Protein AF-W1WFM9-F1 (afdb_monomer_lite)

Structure (mmCIF, N/CA/C/O backbone):
data_AF-W1WFM9-F1
#
_entry.id   AF-W1WFM9-F1
#
loop_
_atom_site.group_PDB
_atom_site.id
_atom_site.type_symbol
_atom_site.label_atom_id
_atom_site.label_alt_id
_atom_site.label_comp_id
_atom_site.label_asym_id
_atom_site.label_entity_id
_atom_site.label_seq_id
_atom_site.pdbx_PDB_ins_code
_atom_site.Cartn_x
_atom_site.Cartn_y
_atom_site.Cartn_z
_atom_site.occupancy
_atom_site.B_iso_or_equiv
_atom_site.auth_seq_id
_atom_site.auth_comp_id
_atom_site.auth_asym_id
_atom_site.auth_atom_id
_atom_site.pdbx_PDB_model_num
ATOM 1 N N . PHE A 1 1 ? -7.996 -46.034 83.355 1.00 43.78 1 PHE A N 1
ATOM 2 C CA . PHE A 1 1 ? -6.891 -46.286 82.411 1.00 43.78 1 PHE A CA 1
ATOM 3 C C . PHE A 1 1 ? -7.487 -46.394 81.022 1.00 43.78 1 PHE A C 1
ATOM 5 O O . PHE A 1 1 ? -8.282 -47.294 80.791 1.00 43.78 1 PHE A O 1
ATOM 12 N N . GLY A 1 2 ? -7.262 -45.380 80.186 1.00 41.09 2 GLY A N 1
ATOM 13 C CA . GLY A 1 2 ? -7.985 -45.178 78.930 1.00 41.09 2 GLY A CA 1
ATOM 14 C C . GLY A 1 2 ? -7.273 -45.720 77.684 1.00 41.09 2 GLY A C 1
ATOM 15 O O . GLY A 1 2 ? -6.060 -45.873 77.714 1.00 41.09 2 GLY A O 1
ATOM 16 N N . ILE A 1 3 ? -8.100 -45.957 76.647 1.00 46.69 3 ILE A N 1
ATOM 17 C CA . ILE A 1 3 ? -7.944 -45.741 75.182 1.00 46.69 3 ILE A CA 1
ATOM 18 C C . ILE A 1 3 ? -6.596 -46.205 74.552 1.00 46.69 3 ILE A C 1
ATOM 20 O O . ILE A 1 3 ? -5.547 -45.758 74.978 1.00 46.69 3 ILE A O 1
ATOM 24 N N . GLN A 1 4 ? -6.496 -47.050 73.512 1.00 45.81 4 GLN A N 1
ATOM 25 C CA . GLN A 1 4 ? -7.088 -46.964 72.165 1.00 45.81 4 GLN A CA 1
ATOM 26 C C . GLN A 1 4 ? -6.957 -48.296 71.398 1.00 45.81 4 GLN A C 1
ATOM 28 O O . GLN A 1 4 ? -5.904 -48.928 71.403 1.00 45.81 4 GLN A O 1
ATOM 33 N N . ASN A 1 5 ? -8.015 -48.650 70.662 1.00 44.41 5 ASN A N 1
ATOM 34 C CA . ASN A 1 5 ? -8.000 -49.624 69.571 1.00 44.41 5 ASN A CA 1
ATOM 35 C C . ASN A 1 5 ? -7.519 -48.932 68.285 1.00 44.41 5 ASN A C 1
ATOM 37 O O . ASN A 1 5 ? -8.185 -48.013 67.812 1.00 44.41 5 ASN A O 1
ATOM 41 N N . PHE A 1 6 ? -6.423 -49.399 67.686 1.00 46.03 6 PHE A N 1
ATOM 42 C CA . PHE A 1 6 ? -6.080 -49.078 66.298 1.00 46.03 6 PHE A CA 1
ATOM 43 C C . PHE A 1 6 ? -6.750 -50.101 65.377 1.00 46.03 6 PHE A C 1
ATOM 45 O O . PHE A 1 6 ? -6.197 -51.157 65.076 1.00 46.03 6 PHE A O 1
ATOM 52 N N . HIS A 1 7 ? -7.979 -49.792 64.966 1.00 48.47 7 HIS A N 1
ATOM 53 C CA . HIS A 1 7 ? -8.614 -50.442 63.827 1.00 48.47 7 HIS A CA 1
ATOM 54 C C . HIS A 1 7 ? -7.978 -49.855 62.559 1.00 48.47 7 HIS A C 1
ATOM 56 O O . HIS A 1 7 ? -8.022 -48.644 62.340 1.00 48.47 7 HIS A O 1
ATOM 62 N N . ASN A 1 8 ? -7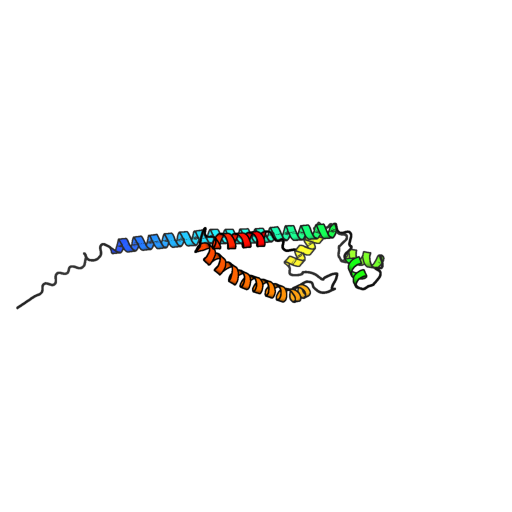.310 -50.701 61.776 1.00 51.16 8 ASN A N 1
ATOM 63 C CA . ASN A 1 8 ? -6.748 -50.343 60.480 1.00 51.16 8 ASN A CA 1
ATOM 64 C C . ASN A 1 8 ? -7.901 -50.227 59.477 1.00 51.16 8 ASN A C 1
ATOM 66 O O . ASN A 1 8 ? -8.378 -51.231 58.959 1.00 51.16 8 ASN A O 1
ATOM 70 N N . ASP A 1 9 ? -8.364 -48.999 59.273 1.00 49.03 9 ASP A N 1
ATOM 71 C CA . ASP A 1 9 ? -9.522 -48.647 58.455 1.00 49.03 9 ASP A CA 1
ATOM 72 C C . ASP A 1 9 ? -9.041 -47.703 57.341 1.00 49.03 9 ASP A C 1
ATOM 74 O O . ASP A 1 9 ? -9.174 -46.482 57.430 1.00 49.03 9 ASP A O 1
ATOM 78 N N . ASN A 1 10 ? -8.326 -48.249 56.348 1.00 49.25 10 ASN A N 1
ATOM 79 C CA . ASN A 1 10 ? -7.635 -47.436 55.334 1.00 49.25 10 ASN A CA 1
ATOM 80 C C . ASN A 1 10 ? -7.968 -47.756 53.867 1.00 49.25 10 ASN A C 1
ATOM 82 O O . ASN A 1 10 ? -7.429 -47.088 52.991 1.00 49.25 10 ASN A O 1
ATOM 86 N N . ASP A 1 11 ? -8.909 -48.662 53.580 1.00 53.09 11 ASP A N 1
ATOM 87 C CA . ASP A 1 11 ? -9.336 -48.954 52.195 1.00 53.09 11 ASP A CA 1
ATOM 88 C C . ASP A 1 11 ? -10.679 -48.315 51.790 1.00 53.09 11 ASP A C 1
ATOM 90 O O . ASP A 1 11 ? -11.079 -48.382 50.630 1.00 53.09 11 ASP A O 1
ATOM 94 N N . SER A 1 12 ? -11.377 -47.620 52.696 1.00 50.50 12 SER A N 1
ATOM 95 C CA . SER A 1 12 ? -12.686 -47.004 52.403 1.00 50.50 12 SER A CA 1
ATOM 96 C C . SER A 1 12 ? -12.634 -45.502 52.078 1.00 50.50 12 SER A C 1
ATOM 98 O O . SER A 1 12 ? -13.668 -44.891 51.805 1.00 50.50 12 SER A O 1
ATOM 100 N N . LYS A 1 13 ? -11.452 -44.868 52.095 1.00 50.62 13 LYS A N 1
ATOM 101 C CA . LYS A 1 13 ? -11.369 -43.401 52.224 1.00 50.62 13 LYS A CA 1
ATOM 102 C C . LYS A 1 13 ? -11.444 -42.588 50.925 1.00 50.62 13 LYS A C 1
ATOM 104 O O . LYS A 1 13 ? -11.588 -41.372 51.011 1.00 50.62 13 LYS A O 1
ATOM 109 N N . TYR A 1 14 ? -11.407 -43.199 49.735 1.00 54.00 14 TYR A N 1
ATOM 110 C CA . TYR A 1 14 ? -11.453 -42.436 48.472 1.00 54.00 14 TYR A CA 1
ATOM 111 C C . TYR A 1 14 ? -12.230 -43.118 47.323 1.00 54.00 14 TYR A C 1
ATOM 113 O O . TYR A 1 14 ? -11.655 -43.364 46.261 1.00 54.00 14 TYR A O 1
ATOM 121 N N . PRO A 1 15 ? -13.554 -43.348 47.437 1.00 53.75 15 PRO A N 1
ATOM 122 C CA . PRO A 1 15 ? -14.370 -43.798 46.300 1.00 53.75 15 PRO A CA 1
ATOM 123 C C . PRO A 1 15 ? -14.512 -42.730 45.193 1.00 53.75 15 PRO A C 1
ATOM 125 O O . PRO A 1 15 ? -14.967 -43.025 44.091 1.00 53.75 15 PRO A O 1
ATOM 128 N N . HIS A 1 16 ? -14.096 -41.485 45.455 1.00 56.75 16 HIS A N 1
ATOM 129 C CA . HIS A 1 16 ? -14.275 -40.348 44.546 1.00 56.75 16 HIS A CA 1
ATOM 130 C C . HIS A 1 16 ? -13.079 -40.056 43.626 1.00 56.75 16 HIS A C 1
ATOM 132 O O . HIS A 1 16 ? -13.234 -39.298 42.670 1.00 56.75 16 HIS A O 1
ATOM 138 N N . GLY A 1 17 ? -11.901 -40.655 43.850 1.00 58.06 17 GLY A N 1
ATOM 139 C CA . GLY A 1 17 ? -10.690 -40.353 43.064 1.00 58.06 17 GLY A CA 1
ATOM 140 C C . GLY A 1 17 ? -10.836 -40.641 41.562 1.00 58.06 17 GLY A C 1
ATOM 141 O O . GLY A 1 17 ? -10.379 -39.862 40.727 1.00 58.06 17 GLY A O 1
ATOM 142 N N . TYR A 1 18 ? -11.562 -41.706 41.210 1.00 62.47 18 TYR A N 1
ATOM 143 C CA . TYR A 1 18 ? -11.835 -42.080 39.817 1.00 62.47 18 TYR A CA 1
ATOM 144 C C . TYR A 1 18 ? -12.784 -41.109 39.102 1.00 62.47 18 TYR A C 1
ATOM 146 O O . TYR A 1 18 ? -12.672 -40.916 37.890 1.00 62.47 18 TYR A O 1
ATOM 154 N N . ILE A 1 19 ? -13.691 -40.464 39.840 1.00 67.06 19 ILE A N 1
ATOM 155 C CA . ILE A 1 19 ? -14.641 -39.490 39.288 1.00 67.06 19 ILE A CA 1
ATOM 156 C C . ILE A 1 19 ? -13.894 -38.216 38.888 1.00 67.06 19 ILE A C 1
ATOM 158 O O . ILE A 1 19 ? -14.057 -37.745 37.765 1.00 67.06 19 ILE A O 1
ATOM 162 N N . TYR A 1 20 ? -13.005 -37.714 39.750 1.00 69.00 20 TYR A N 1
ATOM 163 C CA . TYR A 1 20 ? -12.161 -36.563 39.419 1.00 69.00 20 TYR A CA 1
ATOM 164 C C . TYR A 1 20 ? -11.230 -36.863 38.245 1.00 69.00 20 TYR A C 1
ATOM 166 O O . TYR A 1 20 ? -11.169 -36.066 37.317 1.00 69.00 20 TYR A O 1
ATOM 174 N N . LEU A 1 21 ? -10.582 -38.035 38.219 1.00 68.69 21 LEU A N 1
ATOM 175 C CA . LEU A 1 21 ? -9.715 -38.419 37.100 1.00 68.69 21 LEU A CA 1
ATOM 176 C C . LEU A 1 21 ? -10.483 -38.444 35.764 1.00 68.69 21 LEU A C 1
ATOM 178 O O . LEU A 1 21 ? -9.979 -37.978 34.746 1.00 68.69 21 LEU A O 1
ATOM 182 N N . SER A 1 22 ? -11.723 -38.942 35.776 1.00 72.00 22 SER A N 1
ATOM 183 C CA . SER A 1 22 ? -12.586 -39.006 34.591 1.00 72.00 22 SER A CA 1
ATOM 184 C C . SER A 1 22 ? -13.029 -37.617 34.118 1.00 72.00 22 SER A C 1
ATOM 186 O O . SER A 1 22 ? -13.001 -37.347 32.919 1.00 72.00 22 SER A O 1
ATOM 188 N N . ILE A 1 23 ? -13.387 -36.720 35.043 1.00 72.81 23 ILE A N 1
ATOM 189 C CA . ILE A 1 23 ? -13.783 -35.336 34.735 1.00 72.81 23 ILE A CA 1
ATOM 190 C C . ILE A 1 23 ? -12.600 -34.561 34.141 1.00 72.81 23 ILE A C 1
ATOM 192 O O . ILE A 1 23 ? -12.740 -33.974 33.069 1.00 72.81 23 ILE A O 1
ATOM 196 N N . THR A 1 24 ? -11.414 -34.636 34.752 1.00 74.19 24 THR A N 1
ATOM 197 C CA . THR A 1 24 ? -10.218 -33.934 34.258 1.00 74.19 24 THR A CA 1
ATOM 198 C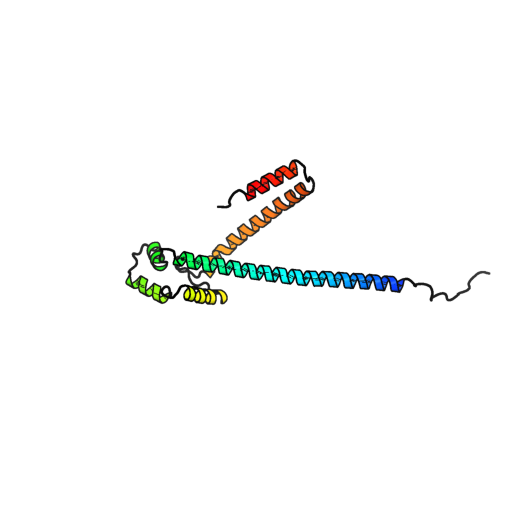 C . THR A 1 24 ? -9.788 -34.435 32.876 1.00 74.19 24 THR A C 1
ATOM 200 O O . THR A 1 24 ? -9.391 -33.644 32.020 1.00 74.19 24 THR A O 1
ATOM 203 N N . LEU A 1 25 ? -9.897 -35.744 32.613 1.00 74.81 25 LEU A N 1
ATOM 204 C CA . LEU A 1 25 ? -9.600 -36.315 31.294 1.00 74.81 25 LEU A CA 1
ATOM 205 C C . LEU A 1 25 ? -10.606 -35.869 30.221 1.00 74.81 25 LEU A C 1
ATOM 207 O O . LEU A 1 25 ? -10.211 -35.633 29.076 1.00 74.81 25 LEU A O 1
ATOM 211 N N . ILE A 1 26 ? -11.887 -35.728 30.575 1.00 74.25 26 ILE A N 1
ATOM 212 C CA . ILE A 1 26 ? -12.919 -35.201 29.673 1.00 74.25 26 ILE A CA 1
ATOM 213 C C . ILE A 1 26 ? -12.642 -33.729 29.359 1.00 74.25 26 ILE A C 1
ATOM 215 O O . ILE A 1 26 ? -12.608 -33.378 28.180 1.00 74.25 26 ILE A O 1
ATOM 219 N N . GLU A 1 27 ? -12.373 -32.892 30.365 1.00 73.94 27 GLU A N 1
ATOM 220 C CA . GLU A 1 27 ? -12.033 -31.473 30.180 1.00 73.94 27 GLU A CA 1
ATOM 221 C C . GLU A 1 27 ? -10.766 -31.286 29.337 1.00 73.94 27 GLU A C 1
ATOM 223 O O . GLU A 1 27 ? -10.753 -30.472 28.412 1.00 73.94 27 GLU A O 1
ATOM 228 N N . TYR A 1 28 ? -9.724 -32.088 29.583 1.00 78.69 28 TYR A N 1
ATOM 229 C CA . TYR A 1 28 ? -8.490 -32.053 28.798 1.00 78.69 28 TYR A CA 1
ATOM 230 C C . TYR A 1 28 ? -8.737 -32.425 27.333 1.00 78.69 28 TYR A C 1
ATOM 232 O O . TYR A 1 28 ? -8.287 -31.726 26.424 1.00 78.69 28 TYR A O 1
ATOM 240 N N . LYS A 1 29 ? -9.506 -33.492 27.077 1.00 69.44 29 LYS A N 1
ATOM 241 C CA . LYS A 1 29 ? -9.860 -33.919 25.717 1.00 69.44 29 LYS A CA 1
ATOM 242 C C . LYS A 1 29 ? -10.735 -32.883 25.006 1.00 69.44 29 LYS A C 1
ATOM 244 O O . LYS A 1 29 ? -10.550 -32.662 23.809 1.00 69.44 29 LYS A O 1
ATOM 249 N N . TYR A 1 30 ? -11.648 -32.233 25.730 1.00 71.75 30 TYR A N 1
ATOM 250 C CA . TYR A 1 30 ? -12.488 -31.156 25.204 1.00 71.75 30 TYR A CA 1
ATOM 251 C C . TYR A 1 30 ? -11.656 -29.921 24.847 1.00 71.75 30 TYR A C 1
ATOM 253 O O . TYR A 1 30 ? -11.752 -29.425 23.727 1.00 71.75 30 TYR A O 1
ATOM 261 N N . SER A 1 31 ? -10.787 -29.473 25.757 1.00 73.31 31 SER A N 1
ATOM 262 C CA . SER A 1 31 ? -9.866 -28.354 25.538 1.00 73.31 31 SER A CA 1
ATOM 263 C C . SER A 1 31 ? -8.933 -28.626 24.355 1.00 73.31 31 SER A C 1
ATOM 265 O O . SER A 1 31 ? -8.838 -27.816 23.434 1.00 73.31 31 SER A O 1
ATOM 267 N N . TYR A 1 32 ? -8.343 -29.824 24.291 1.00 72.75 32 TYR A N 1
ATOM 268 C CA . TYR A 1 32 ? -7.499 -30.245 23.173 1.00 72.75 32 TYR A CA 1
ATOM 269 C C . TYR A 1 32 ? -8.258 -30.263 21.836 1.00 72.75 32 TYR A C 1
ATOM 271 O O . TYR A 1 32 ? -7.751 -29.777 20.825 1.00 72.75 32 TYR A O 1
ATOM 279 N N . PHE A 1 33 ? -9.492 -30.779 21.814 1.00 76.06 33 PHE A N 1
ATOM 280 C CA . PHE A 1 33 ? -10.322 -30.802 20.607 1.00 76.06 33 PHE A CA 1
ATOM 281 C C . PHE A 1 33 ? -10.713 -29.393 20.139 1.00 76.06 33 PHE A C 1
ATOM 283 O O . PHE A 1 33 ? -10.643 -29.105 18.944 1.00 76.06 33 PHE A O 1
ATOM 290 N N . VAL A 1 34 ? -11.082 -28.501 21.064 1.00 73.44 34 VAL A N 1
ATOM 291 C CA . VAL A 1 34 ? -11.422 -27.102 20.761 1.00 73.44 34 VAL A CA 1
ATOM 292 C C . VAL A 1 34 ? -10.203 -26.345 20.235 1.00 73.44 34 VAL A C 1
ATOM 294 O O . VAL A 1 34 ? -10.314 -25.681 19.208 1.00 73.44 34 VAL A O 1
ATOM 297 N N . ILE A 1 35 ? -9.035 -26.488 20.868 1.00 71.00 35 ILE A N 1
ATOM 298 C CA . ILE A 1 35 ? -7.792 -25.826 20.441 1.00 71.00 35 ILE A CA 1
ATOM 299 C C . ILE A 1 35 ? -7.345 -26.335 19.068 1.00 71.00 35 ILE A C 1
ATOM 301 O O . ILE A 1 35 ? -6.997 -25.531 18.204 1.00 71.00 35 ILE A O 1
ATOM 305 N N . LYS A 1 36 ? -7.408 -27.649 18.821 1.00 74.88 36 LYS A N 1
ATOM 306 C CA . LYS A 1 36 ? -7.058 -28.221 17.513 1.00 74.88 36 LYS A CA 1
ATOM 307 C C . LYS A 1 36 ? -8.005 -27.732 16.414 1.00 74.88 36 LYS A C 1
ATOM 309 O O . LYS A 1 36 ? -7.549 -27.253 15.381 1.00 74.88 36 LYS A O 1
ATOM 314 N N . LYS A 1 37 ? -9.318 -27.760 16.669 1.00 75.31 37 LYS A N 1
ATOM 315 C CA . LYS A 1 37 ? -10.333 -27.264 15.729 1.00 75.31 37 LYS A CA 1
ATOM 316 C C . LYS A 1 37 ? -10.193 -25.759 15.477 1.00 75.31 37 LYS A C 1
ATOM 318 O O . LYS A 1 37 ? -10.367 -25.318 14.346 1.00 75.31 37 LYS A O 1
ATOM 323 N N . ALA A 1 38 ? -9.853 -24.975 16.500 1.00 72.38 38 ALA A N 1
ATOM 324 C CA . ALA A 1 38 ? -9.548 -23.555 16.354 1.00 72.38 38 ALA A CA 1
ATOM 325 C C . ALA A 1 38 ? -8.284 -23.335 15.507 1.00 72.38 38 ALA A C 1
ATOM 327 O O . ALA A 1 38 ? -8.301 -22.490 14.619 1.00 72.38 38 ALA A O 1
ATOM 328 N N . GLY A 1 39 ? -7.228 -24.127 15.716 1.00 75.88 39 GLY A N 1
ATOM 329 C CA . GLY A 1 39 ? -6.005 -24.099 14.909 1.00 75.88 39 GLY A CA 1
ATOM 330 C C . GLY A 1 39 ? -6.258 -24.392 13.429 1.00 75.88 39 GLY A C 1
ATOM 331 O O . GLY A 1 39 ? -5.797 -23.643 12.571 1.00 75.88 39 GLY A O 1
ATOM 332 N N . ASP A 1 40 ? -7.066 -25.410 13.128 1.00 80.88 40 ASP A N 1
ATOM 333 C CA . ASP A 1 40 ? -7.439 -25.759 11.752 1.00 80.88 40 ASP A CA 1
ATOM 334 C C . ASP A 1 40 ? -8.245 -24.632 11.076 1.00 80.88 40 ASP A C 1
ATOM 336 O O . ASP A 1 40 ? -8.026 -24.304 9.906 1.00 80.88 40 ASP A O 1
ATOM 340 N N . VAL A 1 41 ? -9.153 -23.987 11.819 1.00 83.75 41 VAL A N 1
ATOM 341 C CA . VAL A 1 41 ? -9.916 -22.823 11.337 1.00 83.75 41 VAL A CA 1
ATOM 342 C C . VAL A 1 41 ? -9.000 -21.617 11.117 1.00 83.75 41 VAL A C 1
ATOM 344 O O . VAL A 1 41 ? -9.101 -20.971 10.077 1.00 83.75 41 VAL A O 1
ATOM 347 N N . LEU A 1 42 ? -8.083 -21.328 12.043 1.00 85.88 42 LEU A N 1
ATOM 348 C CA . LEU A 1 42 ? -7.120 -20.229 11.923 1.00 85.88 42 LEU A CA 1
ATOM 349 C C . LEU A 1 42 ? -6.187 -20.428 10.728 1.00 85.88 42 LEU A C 1
ATOM 351 O O . LEU A 1 42 ? -6.018 -19.508 9.932 1.00 85.88 42 LEU A O 1
ATOM 355 N N . TYR A 1 43 ? -5.637 -21.630 10.555 1.00 88.06 43 TYR A N 1
ATOM 356 C CA . TYR A 1 43 ? -4.794 -21.970 9.411 1.00 88.06 43 TYR A CA 1
ATOM 357 C C . TYR A 1 43 ? -5.550 -21.790 8.091 1.00 88.06 43 TYR A C 1
ATOM 359 O O . TYR A 1 43 ? -5.060 -21.129 7.173 1.00 88.06 43 TYR A O 1
ATOM 367 N N . ARG A 1 44 ? -6.791 -22.289 8.017 1.00 88.88 44 ARG A N 1
ATOM 368 C CA . ARG A 1 44 ? -7.661 -22.097 6.852 1.00 88.88 44 ARG A CA 1
ATOM 369 C C . ARG A 1 44 ? -7.938 -20.619 6.576 1.00 88.88 44 ARG A C 1
ATOM 371 O O . ARG A 1 44 ? -7.894 -20.215 5.417 1.00 88.88 44 ARG A O 1
ATOM 378 N N . LEU A 1 45 ? -8.206 -19.815 7.605 1.00 89.38 45 LEU A N 1
ATOM 379 C CA . LEU A 1 45 ? -8.446 -18.376 7.464 1.00 89.38 45 LEU A CA 1
ATOM 380 C C . LEU A 1 45 ? -7.196 -17.641 6.976 1.00 89.38 45 LEU A C 1
ATOM 382 O O . LEU A 1 45 ? -7.296 -16.824 6.066 1.00 89.38 45 LEU A O 1
ATOM 386 N N . ILE A 1 46 ? -6.025 -17.942 7.538 1.00 93.12 46 ILE A N 1
ATOM 387 C CA . ILE A 1 46 ? -4.752 -17.339 7.124 1.00 93.12 46 ILE A CA 1
ATOM 388 C C . ILE A 1 46 ? -4.460 -17.681 5.662 1.00 93.12 46 ILE A C 1
ATOM 390 O O . ILE A 1 46 ? -4.168 -16.781 4.877 1.00 93.12 46 ILE A O 1
ATOM 394 N N . LEU A 1 47 ? -4.616 -18.948 5.265 1.00 93.19 47 LEU A N 1
ATOM 395 C CA . LEU A 1 47 ? -4.451 -19.361 3.871 1.00 93.19 47 LEU A CA 1
ATOM 396 C C . LEU A 1 47 ? -5.450 -18.676 2.936 1.00 93.19 47 LEU A C 1
ATOM 398 O O . LEU A 1 47 ? -5.059 -18.207 1.871 1.00 93.19 47 LEU A O 1
ATOM 402 N N . GLN A 1 48 ? -6.724 -18.582 3.329 1.00 93.31 48 GLN A N 1
ATOM 403 C CA . GLN A 1 48 ? -7.735 -17.871 2.545 1.00 93.31 48 GLN A CA 1
ATOM 404 C C . GLN A 1 48 ? -7.370 -16.396 2.373 1.00 93.31 48 GLN A C 1
ATOM 406 O O . GLN A 1 48 ? -7.452 -15.883 1.263 1.00 93.31 48 GLN A O 1
ATOM 411 N N . ARG A 1 49 ? -6.917 -15.723 3.437 1.00 92.75 49 ARG A N 1
ATOM 412 C CA . ARG A 1 49 ? -6.491 -14.318 3.385 1.00 92.75 49 ARG A CA 1
ATOM 413 C C . ARG A 1 49 ? -5.260 -14.133 2.504 1.00 92.75 49 ARG A C 1
ATOM 415 O O . ARG A 1 49 ? -5.264 -13.228 1.679 1.00 92.75 49 ARG A O 1
ATOM 422 N N . LEU A 1 50 ? -4.249 -14.994 2.628 1.00 94.62 50 LEU A N 1
ATOM 423 C CA . LEU A 1 50 ? -3.061 -14.969 1.768 1.00 94.62 50 LEU A CA 1
ATOM 424 C C . LEU A 1 50 ? -3.432 -15.180 0.296 1.00 94.62 50 LEU A C 1
ATOM 426 O O . LEU A 1 50 ? -2.998 -14.410 -0.557 1.00 94.62 50 LEU A O 1
ATOM 430 N N . ALA A 1 51 ? -4.291 -16.157 0.000 1.00 93.69 51 ALA A N 1
ATOM 431 C CA . ALA A 1 51 ? -4.786 -16.390 -1.353 1.00 93.69 51 ALA A CA 1
ATOM 432 C C . ALA A 1 51 ? -5.585 -15.189 -1.887 1.00 93.69 51 ALA A C 1
ATOM 434 O O . ALA A 1 51 ? -5.399 -14.794 -3.036 1.00 93.69 51 ALA A O 1
ATOM 435 N N . SER A 1 52 ? -6.430 -14.564 -1.057 1.00 93.44 52 SER A N 1
ATOM 436 C CA . SER A 1 52 ? -7.149 -13.340 -1.428 1.00 93.44 52 SER A CA 1
ATOM 437 C C . SER A 1 52 ? -6.201 -12.176 -1.709 1.00 93.44 52 SER A C 1
ATOM 439 O O . SER A 1 52 ? -6.391 -11.488 -2.704 1.00 93.44 52 SER A O 1
ATOM 441 N N . ILE A 1 53 ? -5.173 -11.966 -0.881 1.00 94.31 53 ILE A N 1
ATOM 442 C CA . ILE A 1 53 ? -4.171 -10.908 -1.083 1.00 94.31 53 ILE A CA 1
ATOM 443 C C . ILE A 1 53 ? -3.440 -11.121 -2.409 1.00 94.31 53 ILE A C 1
ATOM 445 O O . ILE A 1 53 ? -3.347 -10.192 -3.205 1.00 94.31 53 ILE A O 1
ATOM 449 N N . LEU A 1 54 ? -2.978 -12.345 -2.678 1.00 93.62 54 LEU A N 1
ATOM 450 C CA . LEU A 1 54 ? -2.325 -12.679 -3.944 1.00 93.62 54 LEU A CA 1
ATOM 451 C C . LEU A 1 54 ? -3.262 -12.464 -5.138 1.00 93.62 54 LEU A C 1
ATOM 453 O O . LEU A 1 54 ? -2.857 -11.862 -6.129 1.00 93.62 54 LEU A O 1
ATOM 457 N N . GLY A 1 55 ? -4.523 -12.891 -5.033 1.00 94.75 55 GLY A N 1
ATOM 458 C CA . GLY A 1 55 ? -5.528 -12.670 -6.072 1.00 94.75 55 GLY A CA 1
ATOM 459 C C . GLY A 1 55 ? -5.772 -11.185 -6.349 1.00 94.75 55 GLY A C 1
ATOM 460 O O . GLY A 1 55 ? -5.758 -10.769 -7.504 1.00 94.75 55 GLY A O 1
ATOM 461 N N . ILE A 1 56 ? -5.928 -10.371 -5.302 1.00 95.19 56 ILE A N 1
ATOM 462 C CA . ILE A 1 56 ? -6.106 -8.917 -5.424 1.00 95.19 56 ILE A CA 1
ATOM 463 C C . ILE A 1 56 ? -4.870 -8.280 -6.064 1.00 95.19 56 ILE A C 1
ATOM 465 O O . ILE A 1 56 ? -5.016 -7.493 -6.994 1.00 95.19 56 ILE A O 1
ATOM 469 N N . LEU A 1 57 ? -3.661 -8.639 -5.622 1.00 93.19 57 LEU A N 1
ATOM 470 C CA . LEU A 1 57 ? -2.419 -8.128 -6.206 1.00 93.19 57 LEU A CA 1
ATOM 471 C C . LEU A 1 57 ? -2.306 -8.476 -7.692 1.00 93.19 57 LEU A C 1
ATOM 473 O O . LEU A 1 57 ? -1.964 -7.612 -8.496 1.00 93.19 57 LEU A O 1
ATOM 477 N N . LEU A 1 58 ? -2.637 -9.706 -8.087 1.00 93.25 58 LEU A N 1
ATOM 478 C CA . LEU A 1 58 ? -2.641 -10.097 -9.497 1.00 93.25 58 LEU A CA 1
ATOM 479 C C . LEU A 1 58 ? -3.655 -9.281 -10.302 1.00 93.25 58 LEU A C 1
ATOM 481 O O . LEU A 1 58 ? -3.299 -8.716 -11.331 1.00 93.25 58 LEU A O 1
ATOM 485 N N . VAL A 1 59 ? -4.890 -9.147 -9.816 1.00 94.81 59 VAL A N 1
ATOM 486 C CA . VAL A 1 59 ? -5.929 -8.360 -10.499 1.00 94.81 59 VAL A CA 1
ATOM 487 C C . VAL A 1 59 ? -5.510 -6.896 -10.643 1.00 94.81 59 VAL A C 1
ATOM 489 O O . VAL A 1 59 ? -5.611 -6.336 -11.733 1.00 94.81 59 VAL A O 1
ATOM 492 N N . VAL A 1 60 ? -5.000 -6.282 -9.573 1.00 95.19 60 VAL A N 1
ATOM 493 C CA . VAL A 1 60 ? -4.565 -4.878 -9.580 1.00 95.19 60 VAL A CA 1
ATOM 494 C C . VAL A 1 60 ? -3.365 -4.681 -10.502 1.00 95.19 60 VAL A C 1
ATOM 496 O O . VAL A 1 60 ? -3.360 -3.741 -11.293 1.00 95.19 60 VAL A O 1
ATOM 499 N N . THR A 1 61 ? -2.362 -5.559 -10.453 1.00 92.94 61 THR A N 1
ATOM 500 C CA . THR A 1 61 ? -1.165 -5.437 -11.304 1.00 92.94 61 THR A CA 1
ATOM 501 C C . THR A 1 61 ? -1.487 -5.656 -12.777 1.00 92.94 61 THR A C 1
ATOM 503 O O . THR A 1 61 ? -1.068 -4.848 -13.601 1.00 92.94 61 THR A O 1
ATOM 506 N N . ILE A 1 62 ? -2.290 -6.670 -13.118 1.00 92.50 62 ILE A N 1
ATOM 507 C CA . ILE A 1 62 ? -2.764 -6.893 -14.491 1.00 92.50 62 ILE A CA 1
ATOM 508 C C . ILE A 1 62 ? -3.584 -5.691 -14.960 1.00 92.50 62 ILE A C 1
ATOM 510 O O . ILE A 1 62 ? -3.322 -5.158 -16.036 1.00 92.50 62 ILE A O 1
ATOM 514 N N . GLY A 1 63 ? -4.537 -5.226 -14.147 1.00 92.50 63 GLY A N 1
ATOM 515 C CA . GLY A 1 63 ? -5.349 -4.053 -14.464 1.00 92.50 63 GLY A CA 1
ATOM 516 C C . GLY A 1 63 ? -4.491 -2.814 -14.708 1.00 92.50 63 GLY A C 1
ATOM 517 O O . GLY A 1 63 ? -4.676 -2.123 -15.704 1.00 92.50 63 GLY A O 1
ATOM 518 N N . THR A 1 64 ? -3.482 -2.587 -13.869 1.00 89.88 64 THR A N 1
ATOM 519 C CA . THR A 1 64 ? -2.533 -1.477 -14.030 1.00 89.88 64 THR A CA 1
ATOM 520 C C . THR A 1 64 ? -1.716 -1.618 -15.318 1.00 89.88 64 THR A C 1
ATOM 522 O O . THR A 1 64 ? -1.591 -0.649 -16.060 1.00 89.88 64 THR A O 1
ATOM 525 N N . PHE A 1 65 ? -1.221 -2.817 -15.648 1.00 88.88 65 PHE A N 1
ATOM 526 C CA . PHE A 1 65 ? -0.511 -3.075 -16.909 1.00 88.88 65 PHE A CA 1
ATOM 527 C C . PHE A 1 65 ? -1.385 -2.795 -18.132 1.00 88.88 65 PHE A C 1
ATOM 529 O O . PHE A 1 65 ? -0.935 -2.154 -19.081 1.00 88.88 65 PHE A O 1
ATOM 536 N N . VAL A 1 66 ? -2.636 -3.254 -18.106 1.00 87.62 66 VAL A N 1
ATOM 537 C CA . VAL A 1 66 ? -3.596 -3.019 -19.189 1.00 87.62 66 VAL A CA 1
ATOM 538 C C . VAL A 1 66 ? -3.890 -1.527 -19.326 1.00 87.62 66 VAL A C 1
ATOM 540 O O . VAL A 1 66 ? -3.834 -1.006 -20.435 1.00 87.62 66 VAL A O 1
ATOM 543 N N . LEU A 1 67 ? -4.125 -0.815 -18.220 1.00 88.19 67 LEU A N 1
ATOM 544 C CA . LEU A 1 67 ? -4.356 0.632 -18.234 1.00 88.19 67 LEU A CA 1
ATOM 545 C C . LEU A 1 67 ? -3.154 1.405 -18.789 1.00 88.19 67 LEU A C 1
ATOM 547 O O . LEU A 1 67 ? -3.334 2.302 -19.608 1.00 88.19 67 LEU A O 1
ATOM 551 N N . ILE A 1 68 ? -1.930 1.031 -18.406 1.00 84.56 68 ILE A N 1
ATOM 552 C CA . ILE A 1 68 ? -0.707 1.640 -18.949 1.00 84.56 68 ILE A CA 1
ATOM 553 C C . ILE A 1 68 ? -0.578 1.357 -20.451 1.00 84.56 68 ILE A C 1
ATOM 555 O O . ILE A 1 68 ? -0.190 2.247 -21.197 1.00 84.56 68 ILE A O 1
ATOM 559 N N . LYS A 1 69 ? -0.928 0.155 -20.924 1.00 80.75 69 LYS A N 1
ATOM 560 C CA . LYS A 1 69 ? -0.887 -0.184 -22.358 1.00 80.75 69 LYS A CA 1
ATOM 561 C C . LYS A 1 69 ? -1.969 0.509 -23.184 1.00 80.75 69 LYS A C 1
ATOM 563 O O . LYS A 1 69 ? -1.735 0.790 -24.353 1.00 80.75 69 LYS A O 1
ATOM 568 N N . LEU A 1 70 ? -3.135 0.761 -22.593 1.00 84.75 70 LEU A N 1
ATOM 569 C CA . LEU A 1 70 ? -4.208 1.543 -23.212 1.00 84.75 70 LEU A CA 1
ATOM 570 C C . LEU A 1 70 ? -3.921 3.049 -23.181 1.00 84.75 70 LEU A C 1
ATOM 572 O O . LEU A 1 70 ? -4.544 3.805 -23.925 1.00 84.75 70 LEU A O 1
ATOM 576 N N . SER A 1 71 ? -2.996 3.488 -22.325 1.00 82.19 71 SER A N 1
ATOM 577 C CA . SER A 1 71 ? -2.590 4.884 -22.257 1.00 82.19 71 SER A CA 1
ATOM 578 C C . SER A 1 71 ? -1.951 5.322 -23.580 1.00 82.19 71 SER A C 1
ATOM 580 O O . SER A 1 71 ? -1.063 4.638 -24.092 1.00 82.19 71 SER A O 1
ATOM 582 N N . PRO A 1 72 ? -2.325 6.495 -24.119 1.00 72.75 72 PRO A N 1
ATOM 583 C CA . PRO A 1 72 ? -1.678 7.064 -25.300 1.00 72.75 72 PRO A CA 1
ATOM 584 C C . PRO A 1 72 ? -0.251 7.567 -25.014 1.00 72.75 72 PRO A C 1
ATOM 586 O O . PRO A 1 72 ? 0.450 7.994 -25.929 1.00 72.75 72 PRO A O 1
ATOM 589 N N . ILE A 1 73 ? 0.174 7.561 -23.746 1.00 67.56 73 ILE A N 1
ATOM 590 C CA . ILE A 1 73 ? 1.455 8.101 -23.303 1.00 67.56 73 ILE A CA 1
ATOM 591 C C . ILE A 1 73 ? 2.536 7.026 -23.395 1.00 67.56 73 ILE A C 1
ATOM 593 O O . ILE A 1 73 ? 2.508 6.024 -22.682 1.00 67.56 73 ILE A O 1
ATOM 597 N N . ASP A 1 74 ? 3.541 7.283 -24.227 1.00 77.38 74 ASP A N 1
ATOM 598 C CA . ASP A 1 74 ? 4.734 6.452 -24.307 1.00 77.38 74 ASP A CA 1
ATOM 599 C C . ASP A 1 74 ? 5.705 6.737 -23.144 1.00 77.38 74 ASP A C 1
ATOM 601 O O . ASP A 1 74 ? 6.176 7.874 -23.014 1.00 77.38 74 ASP A O 1
ATOM 605 N N . PRO A 1 75 ? 6.069 5.732 -22.325 1.00 74.38 75 PRO A N 1
ATOM 606 C CA . PRO A 1 75 ? 6.949 5.932 -21.174 1.00 74.38 75 PRO A CA 1
ATOM 607 C C . PRO A 1 75 ? 8.346 6.432 -21.565 1.00 74.38 75 PRO A C 1
ATOM 609 O O . PRO A 1 75 ? 8.946 7.217 -20.831 1.00 74.38 75 PRO A O 1
ATOM 612 N N . VAL A 1 76 ? 8.855 6.035 -22.737 1.00 75.69 76 VAL A N 1
ATOM 613 C CA . VAL A 1 76 ? 10.161 6.499 -23.232 1.00 75.69 76 VAL A CA 1
ATOM 614 C C . VAL A 1 76 ? 10.086 7.974 -23.622 1.00 75.69 76 VAL A C 1
ATOM 616 O O . VAL A 1 76 ? 10.907 8.770 -23.174 1.00 75.69 76 VAL A O 1
ATOM 619 N N . SER A 1 77 ? 9.061 8.370 -24.376 1.00 74.19 77 SER A N 1
ATOM 620 C CA . SER A 1 77 ? 8.824 9.776 -24.731 1.00 74.19 77 SER A CA 1
ATOM 621 C C . SER A 1 77 ? 8.595 10.668 -23.502 1.00 74.19 77 SER A C 1
ATOM 623 O O . SER A 1 77 ? 9.041 11.815 -23.477 1.00 74.19 77 SER A O 1
ATOM 625 N N . MET A 1 78 ? 7.948 10.156 -22.448 1.00 73.94 78 MET A N 1
ATOM 626 C CA . MET A 1 78 ? 7.779 10.879 -21.180 1.00 73.94 78 MET A CA 1
ATOM 627 C C . MET A 1 78 ? 9.125 11.188 -20.507 1.00 73.94 78 MET A C 1
ATOM 629 O O . MET A 1 78 ? 9.316 12.306 -20.032 1.00 73.94 78 MET A O 1
ATOM 633 N N . LYS A 1 79 ? 10.082 10.250 -20.525 1.00 74.38 79 LYS A N 1
ATOM 634 C CA . LYS A 1 79 ? 11.434 10.464 -19.979 1.00 74.38 79 LYS A CA 1
ATOM 635 C C . LYS A 1 79 ? 12.148 11.649 -20.640 1.00 74.38 79 LYS A C 1
ATOM 637 O O . LYS A 1 79 ? 12.730 12.469 -19.940 1.00 74.38 79 LYS A O 1
ATOM 642 N N . PHE A 1 80 ? 12.081 11.768 -21.966 1.00 73.38 80 PHE A N 1
ATOM 643 C CA . PHE A 1 80 ? 12.707 12.881 -22.696 1.00 73.38 80 PHE A CA 1
ATOM 644 C C . PHE A 1 80 ? 12.020 14.225 -22.413 1.00 73.38 80 PHE A C 1
ATOM 646 O O . PHE A 1 80 ? 12.704 15.215 -22.154 1.00 73.38 80 PHE A O 1
ATOM 653 N N . ASN A 1 81 ? 10.682 14.240 -22.353 1.00 70.88 81 ASN A N 1
ATOM 654 C CA . ASN A 1 81 ? 9.916 15.442 -22.007 1.00 70.88 81 ASN A CA 1
ATOM 655 C C . ASN A 1 81 ? 10.251 15.979 -20.604 1.00 70.88 81 ASN A C 1
ATOM 657 O O . ASN A 1 81 ? 10.373 17.189 -20.433 1.00 70.88 81 ASN A O 1
ATOM 661 N N . LEU A 1 82 ? 10.441 15.105 -19.608 1.00 69.06 82 LEU A N 1
ATOM 662 C CA . LEU A 1 82 ? 10.792 15.514 -18.239 1.00 69.06 82 LEU A CA 1
ATOM 663 C C . LEU A 1 82 ? 12.172 16.180 -18.135 1.00 69.06 82 LEU A C 1
ATOM 665 O O . LEU A 1 82 ? 12.380 17.019 -17.264 1.00 69.06 82 LEU A O 1
ATOM 669 N N . VAL A 1 83 ? 13.100 15.830 -19.027 1.00 70.62 83 VAL A N 1
ATOM 670 C CA . VAL A 1 83 ? 14.456 16.406 -19.087 1.00 70.62 83 VAL A CA 1
ATOM 671 C C . VAL A 1 83 ? 14.503 17.633 -20.017 1.00 70.62 83 VAL A C 1
ATOM 673 O O . VAL A 1 83 ? 15.556 18.229 -20.220 1.00 70.62 83 VAL A O 1
ATOM 676 N N . GLY A 1 84 ? 13.361 18.044 -20.585 1.00 67.31 84 GLY A N 1
ATOM 677 C CA . GLY A 1 84 ? 13.280 19.167 -21.523 1.00 67.31 84 GLY A CA 1
ATOM 678 C C . GLY A 1 84 ? 13.959 18.894 -22.869 1.00 67.31 84 GLY A C 1
ATOM 679 O O . GLY A 1 84 ? 14.264 19.831 -23.603 1.00 67.31 84 GLY A O 1
ATOM 680 N N . ALA A 1 85 ? 14.212 17.624 -23.195 1.00 71.50 85 ALA A N 1
ATOM 681 C CA . ALA A 1 85 ? 14.828 17.212 -24.447 1.00 71.50 85 ALA A CA 1
ATOM 682 C C . ALA A 1 85 ? 13.751 16.786 -25.448 1.00 71.50 85 ALA A C 1
ATOM 684 O O . ALA A 1 85 ? 12.827 16.044 -25.112 1.00 71.50 85 ALA A O 1
ATOM 685 N N . THR A 1 86 ? 13.879 17.218 -26.703 1.00 71.06 86 THR A N 1
ATOM 686 C CA . THR A 1 86 ? 13.031 16.702 -27.780 1.00 71.06 86 THR A CA 1
ATOM 687 C C . THR A 1 86 ? 13.464 15.263 -28.080 1.00 71.06 86 THR A C 1
ATOM 689 O O . THR A 1 86 ? 14.642 15.050 -28.376 1.00 71.06 86 THR A O 1
ATOM 692 N N . PRO A 1 87 ? 12.571 14.262 -27.979 1.00 70.00 87 PRO A N 1
ATOM 693 C CA . PRO A 1 87 ? 12.949 12.880 -28.239 1.00 70.00 87 PRO A CA 1
ATOM 694 C C . PRO A 1 87 ? 13.333 12.708 -29.716 1.00 70.00 87 PRO A C 1
ATOM 696 O O . PRO A 1 87 ? 12.505 12.955 -30.593 1.00 70.00 87 PRO A O 1
ATOM 699 N N . ASP A 1 88 ? 14.558 12.259 -29.999 1.00 79.31 88 ASP A N 1
ATOM 700 C CA . ASP A 1 88 ? 14.915 11.775 -31.337 1.00 79.31 88 ASP A CA 1
ATOM 701 C C . ASP A 1 88 ? 14.147 10.462 -31.600 1.00 79.31 88 ASP A C 1
ATOM 703 O O . ASP A 1 88 ? 14.321 9.499 -30.839 1.00 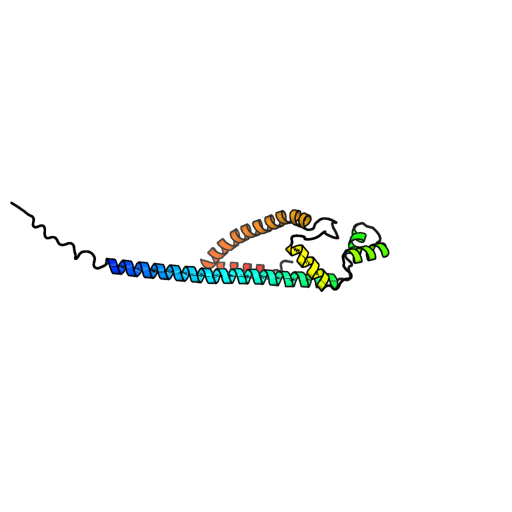79.31 88 ASP A O 1
ATOM 707 N N . PRO A 1 89 ? 13.306 10.383 -32.651 1.00 77.94 89 PRO A N 1
ATOM 708 C CA . PRO A 1 89 ? 12.527 9.188 -32.966 1.00 77.94 89 PRO A CA 1
ATOM 709 C C . PRO A 1 89 ? 13.368 7.910 -33.088 1.00 77.94 89 PRO A C 1
ATOM 711 O O . PRO A 1 89 ? 12.890 6.830 -32.733 1.00 77.94 89 PRO A O 1
ATOM 714 N N . VAL A 1 90 ? 14.620 8.020 -33.551 1.00 80.50 90 VAL A N 1
ATOM 715 C CA . VAL A 1 90 ? 15.531 6.876 -33.712 1.00 80.50 90 VAL A CA 1
ATOM 716 C C . VAL A 1 90 ? 15.978 6.348 -32.350 1.00 80.50 90 VAL A C 1
ATOM 718 O O . VAL A 1 90 ? 15.938 5.142 -32.102 1.00 80.50 90 VAL A O 1
ATOM 721 N N . VAL A 1 91 ? 16.339 7.249 -31.435 1.00 79.44 91 VAL A N 1
ATOM 722 C CA . VAL A 1 91 ? 16.762 6.900 -30.070 1.00 79.44 91 VAL A CA 1
ATOM 723 C C . VAL A 1 91 ? 15.590 6.317 -29.275 1.00 79.44 91 VAL A C 1
ATOM 725 O O . VAL A 1 91 ? 15.754 5.330 -28.558 1.00 79.44 91 VAL A O 1
ATOM 728 N N . VAL A 1 92 ? 14.383 6.865 -29.443 1.00 79.94 92 VAL A N 1
ATOM 729 C CA . VAL A 1 92 ? 13.166 6.333 -28.808 1.00 79.94 92 VAL A CA 1
ATOM 730 C C . VAL A 1 92 ? 12.867 4.907 -29.277 1.00 79.94 92 VAL A C 1
ATOM 732 O O . VAL A 1 92 ? 12.557 4.049 -28.448 1.00 79.94 92 VAL A O 1
ATOM 735 N N . ALA A 1 93 ? 12.979 4.629 -30.580 1.00 80.50 93 ALA A N 1
ATOM 736 C CA . ALA A 1 93 ? 12.755 3.291 -31.127 1.00 80.50 93 ALA A CA 1
ATOM 737 C C . ALA A 1 93 ? 13.763 2.264 -30.582 1.00 80.50 93 ALA A C 1
ATOM 739 O O . ALA A 1 93 ? 13.359 1.176 -30.170 1.00 80.50 93 ALA A O 1
ATOM 740 N N . GLN A 1 94 ? 15.044 2.636 -30.491 1.00 81.25 94 GLN A N 1
ATOM 741 C CA . GLN A 1 94 ? 16.091 1.776 -29.927 1.00 81.25 94 GLN A CA 1
ATOM 742 C C . GLN A 1 94 ? 15.851 1.465 -28.445 1.00 81.25 94 GLN A C 1
ATOM 744 O O . GLN A 1 94 ? 15.938 0.310 -28.033 1.00 81.25 94 GLN A O 1
ATOM 749 N N . ILE A 1 95 ? 15.499 2.472 -27.638 1.00 79.19 95 ILE A N 1
ATOM 750 C CA . ILE A 1 95 ? 15.212 2.269 -26.209 1.00 79.19 95 ILE A CA 1
ATOM 751 C C . ILE A 1 95 ? 13.963 1.395 -26.025 1.00 79.19 95 ILE A C 1
ATOM 753 O O . ILE A 1 95 ? 13.934 0.538 -25.143 1.00 79.19 95 ILE A O 1
ATOM 757 N N . ARG A 1 96 ? 12.934 1.561 -26.865 1.00 80.19 96 ARG A N 1
ATOM 758 C CA . ARG A 1 96 ? 11.733 0.710 -26.830 1.00 80.19 96 ARG A CA 1
ATOM 759 C C . ARG A 1 96 ? 12.042 -0.756 -27.105 1.00 80.19 96 ARG A C 1
ATOM 761 O O . ARG A 1 96 ? 11.474 -1.622 -26.442 1.00 80.19 96 ARG A O 1
ATOM 768 N N . GLU A 1 97 ? 12.931 -1.024 -28.053 1.00 82.31 97 GLU A N 1
ATOM 769 C CA . GLU A 1 97 ? 13.372 -2.380 -28.369 1.00 82.31 97 GLU A CA 1
ATOM 770 C C . GLU A 1 97 ? 14.201 -2.980 -27.225 1.00 82.31 97 GLU A C 1
ATOM 772 O O . GLU A 1 97 ? 13.908 -4.087 -26.778 1.00 82.31 97 GLU A O 1
ATOM 777 N N . GLN A 1 98 ? 15.141 -2.215 -26.658 1.00 80.25 98 GLN A N 1
ATOM 778 C CA . GLN A 1 98 ? 15.941 -2.643 -25.500 1.00 80.25 98 GLN A CA 1
ATOM 779 C C . GLN A 1 98 ? 15.087 -2.957 -24.264 1.00 80.25 98 GLN A C 1
ATOM 781 O O . GLN A 1 98 ? 15.360 -3.916 -23.546 1.00 80.25 98 GLN A O 1
ATOM 786 N N . LEU A 1 99 ? 14.031 -2.175 -24.023 1.00 78.38 99 LEU A N 1
ATOM 787 C CA . LEU A 1 99 ? 13.095 -2.398 -22.918 1.00 78.38 99 LEU A CA 1
ATOM 788 C C . LEU A 1 99 ? 12.056 -3.496 -23.215 1.00 78.38 99 LEU A C 1
ATOM 790 O O . LEU A 1 99 ? 11.224 -3.792 -22.358 1.00 78.38 99 LEU A O 1
ATOM 794 N N . GLY A 1 100 ? 12.065 -4.094 -24.412 1.00 80.25 100 GLY A N 1
ATOM 795 C CA . GLY A 1 100 ? 11.070 -5.090 -24.823 1.00 80.25 100 GLY A CA 1
ATOM 796 C C . GLY A 1 100 ? 9.646 -4.532 -24.883 1.00 80.25 100 GLY A C 1
ATOM 797 O O . GLY A 1 100 ? 8.676 -5.280 -24.775 1.00 80.25 100 GLY A O 1
ATOM 798 N N . LEU A 1 101 ? 9.485 -3.212 -25.046 1.00 79.88 101 LEU A N 1
ATOM 799 C CA . LEU A 1 101 ? 8.170 -2.563 -25.068 1.00 79.88 101 LEU A CA 1
ATOM 800 C C . LEU A 1 101 ? 7.344 -2.958 -26.301 1.00 79.88 101 LEU A C 1
ATOM 802 O O . LEU A 1 101 ? 6.116 -2.846 -26.246 1.00 79.88 101 LEU A O 1
ATOM 806 N N . ASN A 1 102 ? 8.008 -3.477 -27.339 1.00 81.31 102 ASN A N 1
ATOM 807 C CA . ASN A 1 102 ? 7.415 -3.993 -28.575 1.00 81.31 102 ASN A CA 1
ATOM 808 C C . ASN A 1 102 ? 6.827 -5.412 -28.433 1.00 81.31 102 ASN A C 1
ATOM 810 O O . ASN A 1 102 ? 6.028 -5.820 -29.274 1.00 81.31 102 ASN A O 1
ATOM 814 N N . ASP A 1 103 ? 7.190 -6.157 -27.382 1.00 82.88 103 ASP A N 1
ATOM 815 C CA . ASP A 1 103 ? 6.694 -7.521 -27.166 1.00 82.88 103 ASP A CA 1
ATOM 816 C C . ASP A 1 103 ? 5.196 -7.520 -26.796 1.00 82.88 103 ASP A C 1
ATOM 818 O O . ASP A 1 103 ? 4.671 -6.520 -26.293 1.00 82.88 103 ASP A O 1
ATOM 822 N N . PRO A 1 104 ? 4.467 -8.637 -26.953 1.00 86.62 104 PRO A N 1
ATOM 823 C CA . PRO A 1 104 ? 3.107 -8.752 -26.438 1.00 86.62 104 PRO A CA 1
ATOM 824 C C . PRO A 1 104 ? 3.021 -8.430 -24.936 1.00 86.62 104 PRO A C 1
ATOM 826 O O . PRO A 1 104 ? 3.880 -8.827 -24.147 1.00 86.62 104 PRO A O 1
ATOM 829 N N . TRP A 1 105 ? 1.948 -7.751 -24.513 1.00 83.06 105 TRP A N 1
ATOM 830 C CA . TRP A 1 105 ? 1.787 -7.268 -23.131 1.00 83.06 105 TRP A CA 1
ATOM 831 C C . TRP A 1 105 ? 1.914 -8.375 -22.072 1.00 83.06 105 TRP A C 1
ATOM 833 O O . TRP A 1 105 ? 2.456 -8.140 -20.995 1.00 83.06 105 TRP A O 1
ATOM 843 N N . TRP A 1 106 ? 1.464 -9.590 -22.389 1.00 85.69 106 TRP A N 1
ATOM 844 C CA . TRP A 1 106 ? 1.540 -10.736 -21.487 1.00 85.69 106 TRP A CA 1
ATOM 845 C C . TRP A 1 106 ? 2.983 -11.216 -21.280 1.00 85.69 106 TRP A C 1
ATOM 847 O O . TRP A 1 106 ? 3.330 -11.611 -20.171 1.00 85.69 106 TRP A O 1
ATOM 857 N N . GLN A 1 107 ? 3.851 -11.127 -22.298 1.00 89.56 107 GLN A N 1
ATOM 858 C CA . GLN A 1 107 ? 5.275 -11.462 -22.159 1.00 89.56 107 GLN A CA 1
ATOM 859 C C . GLN A 1 107 ? 5.986 -10.451 -21.267 1.00 89.56 107 GLN A C 1
ATOM 861 O O . GLN A 1 107 ? 6.761 -10.839 -20.394 1.00 89.56 107 GLN A O 1
ATOM 866 N N . GLN A 1 108 ? 5.682 -9.163 -21.453 1.00 87.81 108 GLN A N 1
ATOM 867 C CA . GLN A 1 108 ? 6.220 -8.090 -20.615 1.00 87.81 108 GLN A CA 1
ATOM 868 C C . GLN A 1 108 ? 5.789 -8.272 -19.156 1.00 87.81 108 GLN A C 1
ATOM 870 O O . GLN A 1 108 ? 6.623 -8.193 -18.257 1.00 87.81 108 GLN A O 1
ATOM 875 N N . TYR A 1 109 ? 4.512 -8.598 -18.925 1.00 89.69 109 TYR A N 1
ATOM 876 C CA . TYR A 1 109 ? 3.989 -8.872 -17.588 1.00 89.69 109 TYR A CA 1
ATOM 877 C C . TYR A 1 109 ? 4.662 -10.083 -16.934 1.00 89.69 109 TYR A C 1
ATOM 879 O O . TYR A 1 109 ? 5.095 -9.986 -15.792 1.00 89.69 109 TYR A O 1
ATOM 887 N N . LEU A 1 110 ? 4.797 -11.210 -17.643 1.00 90.94 110 LEU A N 1
ATOM 888 C CA . LEU A 1 110 ? 5.437 -12.411 -17.093 1.00 90.94 110 LEU A CA 1
ATOM 889 C C . LEU A 1 110 ? 6.922 -12.187 -16.773 1.00 90.94 110 LEU A C 1
ATOM 891 O O . LEU A 1 110 ? 7.396 -12.657 -15.740 1.00 90.94 110 LEU A O 1
ATOM 895 N N . ARG A 1 111 ? 7.647 -11.449 -17.624 1.00 90.50 111 ARG A N 1
ATOM 896 C CA . ARG A 1 111 ? 9.051 -11.079 -17.386 1.00 90.50 111 ARG A CA 1
ATOM 897 C C . ARG A 1 111 ? 9.185 -10.207 -16.138 1.00 90.50 111 ARG A C 1
ATOM 899 O O . ARG A 1 111 ? 9.987 -10.519 -15.264 1.00 90.50 111 ARG A O 1
ATOM 906 N N . TRP A 1 112 ? 8.351 -9.174 -16.035 1.00 90.19 112 TRP A N 1
ATOM 907 C CA . TRP A 1 112 ? 8.298 -8.277 -14.880 1.00 90.19 112 TRP A CA 1
ATOM 908 C C . TRP A 1 112 ? 7.908 -9.009 -13.590 1.00 90.19 112 TRP A C 1
ATOM 910 O O . TRP A 1 112 ? 8.556 -8.845 -12.560 1.00 90.19 112 TRP A O 1
ATOM 920 N N . LEU A 1 113 ? 6.896 -9.878 -13.647 1.00 91.75 113 LEU A N 1
ATOM 921 C CA . LEU A 1 113 ? 6.464 -10.676 -12.501 1.00 91.75 113 LEU A CA 1
ATOM 922 C C . LEU A 1 113 ? 7.589 -11.612 -12.032 1.00 91.75 113 LEU A C 1
ATOM 924 O O . LEU A 1 113 ? 7.823 -11.735 -10.833 1.00 91.75 113 LEU A O 1
ATOM 928 N N . GLY A 1 114 ? 8.314 -12.232 -12.969 1.00 92.38 114 GLY A N 1
ATOM 929 C CA . GLY A 1 114 ? 9.474 -13.071 -12.669 1.00 92.38 114 GLY A CA 1
ATOM 930 C C . GLY A 1 114 ? 10.605 -12.311 -11.971 1.00 92.38 114 GLY A C 1
ATOM 931 O O . GLY A 1 114 ? 11.171 -12.829 -11.010 1.00 92.38 114 GLY A O 1
ATOM 932 N N . GLN A 1 115 ? 10.894 -11.082 -12.408 1.00 90.50 115 GLN A N 1
ATOM 933 C CA . GLN A 1 115 ? 11.878 -10.198 -11.771 1.00 90.50 115 GLN A CA 1
ATOM 934 C C . GLN A 1 115 ? 11.444 -9.809 -10.351 1.00 90.50 115 GLN A C 1
ATOM 936 O O . GLN A 1 115 ? 12.208 -9.988 -9.403 1.00 90.50 115 GLN A O 1
ATOM 941 N N . ILE A 1 116 ? 10.181 -9.409 -10.167 1.00 90.19 116 ILE A N 1
ATOM 942 C CA . ILE A 1 116 ? 9.657 -9.022 -8.849 1.00 90.19 116 ILE A CA 1
ATOM 943 C C . ILE A 1 116 ? 9.699 -10.169 -7.847 1.00 90.19 116 ILE A C 1
ATOM 945 O O . ILE A 1 116 ? 10.053 -9.957 -6.689 1.00 90.19 116 ILE A O 1
ATOM 949 N N . VAL A 1 117 ? 9.355 -11.387 -8.268 1.00 90.44 117 VAL A N 1
ATOM 950 C CA . VAL A 1 117 ? 9.414 -12.565 -7.387 1.00 90.44 117 VAL A CA 1
ATOM 951 C C . VAL A 1 117 ? 10.852 -12.854 -6.932 1.00 90.44 117 VAL A C 1
ATOM 953 O O . VAL A 1 117 ? 11.051 -13.386 -5.843 1.00 90.44 117 VAL A O 1
ATOM 956 N N . GLN A 1 118 ? 11.856 -12.458 -7.719 1.00 91.56 118 GLN A N 1
ATOM 957 C CA . GLN A 1 118 ? 13.277 -12.545 -7.363 1.00 91.56 118 GLN A CA 1
ATOM 958 C C . GLN A 1 118 ? 13.768 -11.343 -6.533 1.00 91.56 118 GLN A C 1
ATOM 960 O O . GLN A 1 118 ? 14.924 -11.319 -6.118 1.00 91.56 118 GLN A O 1
ATOM 965 N N . GLY A 1 119 ? 12.897 -10.367 -6.258 1.00 87.75 119 GLY A N 1
ATOM 966 C CA . GLY A 1 119 ? 13.228 -9.139 -5.534 1.00 87.75 119 GLY A CA 1
ATOM 967 C C . GLY A 1 119 ? 13.796 -8.023 -6.413 1.00 87.75 119 GLY A C 1
ATOM 968 O O . GLY A 1 119 ? 14.220 -6.996 -5.882 1.00 87.75 119 GLY A O 1
ATOM 969 N N . ASP A 1 120 ? 13.794 -8.195 -7.735 1.00 90.25 120 ASP A N 1
ATOM 970 C CA . ASP A 1 120 ? 14.187 -7.163 -8.688 1.00 90.25 120 ASP A CA 1
ATOM 971 C C . ASP A 1 120 ? 12.953 -6.373 -9.148 1.00 90.25 120 ASP A C 1
ATOM 973 O O . ASP A 1 120 ? 12.096 -6.862 -9.883 1.00 90.25 120 ASP A O 1
ATOM 977 N N . PHE A 1 121 ? 12.851 -5.130 -8.684 1.00 87.19 121 PHE A N 1
ATOM 978 C CA . PHE A 1 121 ? 11.766 -4.214 -9.044 1.00 87.19 121 PHE A CA 1
ATOM 979 C C . PHE A 1 121 ? 12.075 -3.383 -10.299 1.00 87.19 121 PHE A C 1
ATOM 981 O O . PHE A 1 121 ? 11.218 -2.619 -10.749 1.00 87.19 121 PHE A O 1
ATOM 988 N N . GLY A 1 122 ? 13.286 -3.510 -10.847 1.00 87.62 122 GLY A N 1
ATOM 989 C CA . GLY A 1 122 ? 13.776 -2.722 -11.967 1.00 87.62 122 GLY A CA 1
ATOM 990 C C . GLY A 1 122 ? 14.075 -1.261 -11.624 1.00 87.62 122 GLY A C 1
ATOM 991 O O . GLY A 1 122 ? 14.100 -0.829 -10.464 1.00 87.62 122 GLY A O 1
ATOM 992 N N . GLU A 1 123 ? 14.306 -0.479 -12.675 1.00 86.44 123 GLU A N 1
ATOM 993 C CA . GLU A 1 123 ? 14.572 0.955 -12.593 1.00 86.44 123 GLU A CA 1
ATOM 994 C C . GLU A 1 123 ? 13.347 1.785 -12.980 1.00 86.44 123 GLU A C 1
ATOM 996 O O . GLU A 1 123 ? 12.579 1.450 -13.885 1.00 86.44 123 GLU A O 1
ATOM 1001 N N . SER A 1 124 ? 13.178 2.922 -12.309 1.00 84.44 124 SER A N 1
ATOM 1002 C CA . SER A 1 124 ? 12.169 3.903 -12.679 1.00 84.44 124 SER A CA 1
ATOM 1003 C C . SER A 1 124 ? 12.579 4.628 -13.958 1.00 84.44 124 SER A C 1
ATOM 1005 O O . SER A 1 124 ? 13.598 5.313 -13.992 1.00 84.44 124 SER A O 1
ATOM 1007 N N . ILE A 1 125 ? 11.729 4.567 -14.984 1.00 77.56 125 ILE A N 1
ATOM 1008 C CA . ILE A 1 125 ? 11.928 5.308 -16.239 1.00 77.56 125 ILE A CA 1
ATOM 1009 C C . ILE A 1 125 ? 11.926 6.831 -15.999 1.00 77.56 125 ILE A C 1
ATOM 1011 O O . ILE A 1 125 ? 12.623 7.558 -16.704 1.00 77.56 125 ILE A O 1
ATOM 1015 N N . LEU A 1 126 ? 11.181 7.305 -14.991 1.00 76.94 126 LEU A N 1
ATOM 1016 C CA . LEU A 1 126 ? 11.033 8.731 -14.674 1.00 76.94 126 LEU A CA 1
ATOM 1017 C C . LEU A 1 126 ? 12.202 9.273 -13.852 1.00 76.94 126 LEU A C 1
ATOM 1019 O O . LEU A 1 126 ? 12.719 10.342 -14.154 1.00 76.94 126 LEU A O 1
ATOM 1023 N N . TYR A 1 127 ? 12.607 8.537 -12.816 1.00 78.56 127 TYR A N 1
ATOM 1024 C CA . TYR A 1 127 ? 13.633 8.991 -11.874 1.00 78.56 127 TYR A CA 1
ATOM 1025 C C . TYR A 1 127 ? 15.033 8.458 -12.191 1.00 78.56 127 TYR A C 1
ATOM 1027 O O . TYR A 1 127 ? 15.987 8.904 -11.565 1.00 78.56 127 TYR A O 1
ATOM 1035 N N . ALA A 1 128 ? 15.164 7.516 -13.134 1.00 82.25 128 ALA A N 1
ATOM 1036 C CA . ALA A 1 128 ? 16.416 6.827 -13.466 1.00 82.25 128 ALA A CA 1
ATOM 1037 C C . ALA A 1 128 ? 17.131 6.247 -12.228 1.00 82.25 128 ALA A C 1
ATOM 1039 O O . ALA A 1 128 ? 18.352 6.292 -12.108 1.00 82.25 128 ALA A O 1
ATOM 1040 N N . LEU A 1 129 ? 16.341 5.736 -11.281 1.00 86.06 129 LEU A N 1
ATOM 1041 C CA . LEU A 1 129 ? 16.794 5.161 -10.018 1.00 86.06 129 LEU A CA 1
ATOM 1042 C C . LEU A 1 129 ? 16.142 3.790 -9.810 1.00 86.06 129 LEU A C 1
ATOM 1044 O O . LEU A 1 129 ? 15.000 3.601 -10.251 1.00 86.06 129 LEU A O 1
ATOM 1048 N N . PRO A 1 130 ? 16.797 2.857 -9.091 1.00 90.94 130 PRO A N 1
ATOM 1049 C CA . PRO A 1 130 ? 16.178 1.596 -8.709 1.00 90.94 130 PRO A CA 1
ATOM 1050 C C . PRO A 1 130 ? 14.879 1.840 -7.940 1.00 90.94 130 PRO A C 1
ATOM 1052 O O . PRO A 1 130 ? 14.840 2.621 -6.983 1.00 90.94 130 PRO A O 1
ATOM 1055 N N . VAL A 1 131 ? 13.809 1.145 -8.327 1.00 90.75 131 VAL A N 1
ATOM 1056 C CA . VAL A 1 131 ? 12.493 1.289 -7.686 1.00 90.75 131 VAL A CA 1
ATOM 1057 C C . VAL A 1 131 ? 12.574 0.946 -6.196 1.00 90.75 131 VAL A C 1
ATOM 1059 O O . VAL A 1 131 ? 11.951 1.619 -5.377 1.00 90.75 131 VAL A O 1
ATOM 1062 N N . ALA A 1 132 ? 13.414 -0.023 -5.822 1.00 90.69 132 ALA A N 1
ATOM 1063 C CA . ALA A 1 132 ? 13.665 -0.386 -4.428 1.00 90.69 132 ALA A CA 1
ATOM 1064 C C . ALA A 1 132 ? 14.175 0.794 -3.579 1.00 90.69 132 ALA A C 1
ATOM 1066 O O . ALA A 1 132 ? 13.754 0.950 -2.435 1.00 90.69 132 ALA A O 1
ATOM 1067 N N . THR A 1 133 ? 15.031 1.659 -4.133 1.00 90.31 133 THR A N 1
ATOM 1068 C CA . THR A 1 133 ? 15.553 2.845 -3.434 1.00 90.31 133 THR A CA 1
ATOM 1069 C C . THR A 1 133 ? 14.462 3.890 -3.225 1.00 90.31 133 THR A C 1
ATOM 1071 O O . THR A 1 133 ? 14.346 4.459 -2.141 1.00 90.31 133 THR A O 1
ATOM 1074 N N . ILE A 1 134 ? 13.628 4.108 -4.244 1.00 89.69 134 ILE A N 1
ATOM 1075 C CA . ILE A 1 134 ? 12.495 5.041 -4.179 1.00 89.69 134 ILE A CA 1
ATOM 1076 C C . ILE A 1 134 ? 11.493 4.570 -3.118 1.00 89.69 134 ILE A C 1
ATOM 1078 O O . ILE A 1 134 ? 11.099 5.343 -2.243 1.00 89.69 134 ILE A O 1
ATOM 1082 N N . LEU A 1 135 ? 11.130 3.283 -3.153 1.00 89.56 135 LEU A N 1
ATOM 1083 C CA . LEU A 1 135 ? 10.264 2.667 -2.150 1.00 89.56 135 LEU A CA 1
ATOM 1084 C C . LEU A 1 135 ? 10.892 2.751 -0.758 1.00 89.56 135 LEU A C 1
ATOM 1086 O O . LEU A 1 135 ? 10.217 3.154 0.182 1.00 89.56 135 LEU A O 1
ATOM 1090 N N . GLY A 1 136 ? 12.184 2.450 -0.622 1.00 90.81 136 GLY A N 1
ATOM 1091 C CA . GLY A 1 136 ? 12.912 2.547 0.644 1.00 90.81 136 GLY A CA 1
ATOM 1092 C C . GLY A 1 136 ? 12.877 3.947 1.263 1.00 90.81 136 GLY A C 1
ATOM 1093 O O . GLY A 1 136 ? 12.749 4.066 2.478 1.00 90.81 136 GLY A O 1
ATOM 1094 N N . GLY A 1 137 ? 12.917 5.004 0.448 1.00 91.00 137 GLY A N 1
ATOM 1095 C CA . GLY A 1 137 ? 12.767 6.383 0.923 1.00 91.00 137 GLY A CA 1
ATOM 1096 C C . GLY A 1 137 ? 11.338 6.739 1.355 1.00 91.00 137 GLY A C 1
ATOM 1097 O O . GLY A 1 137 ? 11.151 7.493 2.308 1.00 91.00 137 GLY A O 1
ATOM 1098 N N . ALA A 1 138 ? 10.320 6.190 0.687 1.00 89.12 138 ALA A N 1
ATOM 1099 C CA . ALA A 1 138 ? 8.911 6.501 0.953 1.00 89.12 138 ALA A CA 1
ATOM 1100 C C . ALA A 1 138 ? 8.268 5.625 2.048 1.00 89.12 138 ALA A C 1
ATOM 1102 O O . ALA A 1 138 ? 7.324 6.050 2.726 1.00 89.12 138 ALA A O 1
ATOM 1103 N N . LEU A 1 139 ? 8.767 4.399 2.227 1.00 92.81 139 LEU A N 1
ATOM 1104 C CA . LEU A 1 139 ? 8.224 3.405 3.153 1.00 92.81 139 LEU A CA 1
ATOM 1105 C C . LEU A 1 139 ? 8.182 3.896 4.610 1.00 92.81 139 LEU A C 1
ATOM 1107 O O . LEU A 1 139 ? 7.115 3.777 5.213 1.00 92.81 139 LEU A O 1
ATOM 1111 N N . PRO A 1 140 ? 9.247 4.490 5.188 1.00 93.19 140 PRO A N 1
ATOM 1112 C CA . PRO A 1 140 ? 9.227 4.952 6.576 1.00 93.19 140 PRO A CA 1
ATOM 1113 C C . PRO A 1 140 ? 8.143 5.998 6.843 1.00 93.19 140 PRO A C 1
ATOM 1115 O O . PRO A 1 140 ? 7.444 5.912 7.850 1.00 93.19 140 PRO A O 1
ATOM 1118 N N . ASN A 1 141 ? 7.950 6.941 5.917 1.00 93.94 141 ASN A N 1
ATOM 1119 C CA . ASN A 1 141 ? 6.923 7.977 6.047 1.00 93.94 141 ASN A CA 1
ATOM 1120 C C . ASN A 1 141 ? 5.520 7.366 6.019 1.00 93.94 141 ASN A C 1
ATOM 1122 O O . ASN A 1 141 ? 4.684 7.682 6.864 1.00 93.94 141 ASN A O 1
ATOM 1126 N N . THR A 1 142 ? 5.278 6.446 5.084 1.00 93.56 142 THR A N 1
ATOM 1127 C CA . THR A 1 142 ? 3.988 5.753 4.966 1.00 93.56 142 THR A CA 1
ATOM 1128 C C . THR A 1 142 ? 3.700 4.920 6.211 1.00 93.56 142 THR A C 1
ATOM 1130 O O . THR A 1 142 ? 2.614 5.012 6.778 1.00 93.56 142 THR A O 1
ATOM 1133 N N . LEU A 1 143 ? 4.683 4.150 6.683 1.00 94.44 143 LEU A N 1
ATOM 1134 C CA . LEU A 1 143 ? 4.557 3.349 7.899 1.00 94.44 143 LEU A CA 1
ATOM 1135 C C . LEU A 1 143 ? 4.328 4.223 9.131 1.00 94.44 143 LEU A C 1
ATOM 1137 O O . LEU A 1 143 ? 3.496 3.870 9.964 1.00 94.44 143 LEU A O 1
ATOM 1141 N N . GLY A 1 144 ? 5.006 5.366 9.235 1.00 95.31 144 GLY A N 1
ATOM 1142 C CA . GLY A 1 144 ? 4.796 6.332 10.310 1.00 95.31 144 GLY A CA 1
ATOM 1143 C C . GLY A 1 144 ? 3.366 6.869 10.326 1.00 95.31 144 GLY A C 1
ATOM 1144 O O . GLY A 1 144 ? 2.701 6.816 11.361 1.00 95.31 144 GLY A O 1
ATOM 1145 N N . LEU A 1 145 ? 2.861 7.308 9.170 1.00 95.44 145 LEU A N 1
ATOM 1146 C CA . LEU A 1 145 ? 1.493 7.814 9.031 1.00 95.44 145 LEU A CA 1
ATOM 1147 C C . LEU A 1 145 ? 0.444 6.738 9.323 1.00 95.44 145 LEU A C 1
ATOM 1149 O O . LEU A 1 145 ? -0.480 6.987 10.094 1.00 95.44 145 LEU A O 1
ATOM 1153 N N . VAL A 1 146 ? 0.598 5.536 8.760 1.00 95.88 146 VAL A N 1
ATOM 1154 C CA . VAL A 1 146 ? -0.326 4.415 8.995 1.00 95.88 146 VAL A CA 1
ATOM 1155 C C . VAL A 1 146 ? -0.319 4.005 10.464 1.00 95.88 146 VAL A C 1
ATOM 1157 O O . VAL A 1 146 ? -1.382 3.800 11.043 1.00 95.88 146 VAL A O 1
ATOM 1160 N N . SER A 1 147 ? 0.858 3.926 11.089 1.00 96.56 147 SER A N 1
ATOM 1161 C CA . SER A 1 147 ? 0.976 3.568 12.506 1.00 96.56 147 SER A CA 1
ATOM 1162 C C . SER A 1 147 ? 0.312 4.613 13.398 1.00 96.56 147 SER A C 1
ATOM 1164 O O . SER A 1 147 ? -0.447 4.259 14.297 1.00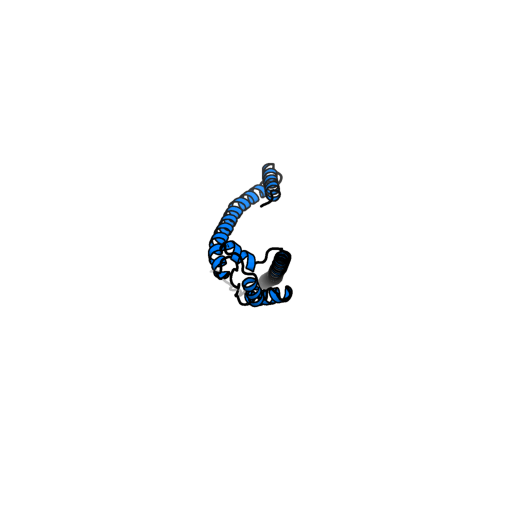 96.56 147 SER A O 1
ATOM 1166 N N . LEU A 1 148 ? 0.542 5.901 13.129 1.00 96.69 148 LEU A N 1
ATOM 1167 C CA . LEU A 1 148 ? -0.081 6.989 13.878 1.00 96.69 148 LEU A CA 1
ATOM 1168 C C . LEU A 1 148 ? -1.604 6.986 13.706 1.00 96.69 148 LEU A C 1
ATOM 1170 O O . LEU A 1 148 ? -2.333 7.067 14.694 1.00 96.69 148 LEU A O 1
ATOM 1174 N N . ALA A 1 149 ? -2.086 6.843 12.470 1.00 95.19 149 ALA A N 1
ATOM 1175 C CA . ALA A 1 149 ? -3.509 6.748 12.172 1.00 95.19 149 ALA A CA 1
ATOM 1176 C C . ALA A 1 149 ? -4.154 5.543 12.870 1.00 95.19 149 ALA A C 1
ATOM 1178 O O . ALA A 1 149 ? -5.247 5.668 13.417 1.00 95.19 149 ALA A O 1
ATOM 1179 N N . LEU A 1 150 ? -3.465 4.399 12.915 1.00 96.44 150 LEU A N 1
ATOM 1180 C CA . LEU A 1 150 ? -3.938 3.202 13.603 1.00 96.44 150 LEU A CA 1
ATOM 1181 C C . LEU A 1 150 ? -4.043 3.431 15.114 1.00 96.44 150 LEU A C 1
ATOM 1183 O O . LEU A 1 150 ? -5.075 3.123 15.705 1.00 96.44 150 LEU A O 1
ATOM 1187 N N . VAL A 1 151 ? -3.007 4.002 15.736 1.00 97.81 151 VAL A N 1
ATOM 1188 C CA . VAL A 1 151 ? -3.003 4.305 17.176 1.00 97.81 151 VAL A CA 1
ATOM 1189 C C . VAL A 1 151 ? -4.125 5.278 17.524 1.00 97.81 151 VAL A C 1
ATOM 1191 O O . VAL A 1 151 ? -4.904 5.007 18.435 1.00 97.81 151 VAL A O 1
ATOM 1194 N N . MET A 1 152 ? -4.256 6.372 16.771 1.00 96.75 152 MET A N 1
ATOM 1195 C CA . MET A 1 152 ? -5.324 7.358 16.961 1.00 96.75 152 MET A CA 1
ATOM 1196 C C . MET A 1 152 ? -6.707 6.738 16.745 1.00 96.75 152 MET A C 1
ATOM 1198 O O . MET A 1 152 ? -7.615 6.934 17.552 1.00 96.75 152 MET A O 1
ATOM 1202 N N . GLY A 1 153 ? -6.858 5.940 15.687 1.00 94.62 153 GLY A N 1
ATOM 1203 C CA . GLY A 1 153 ? -8.094 5.241 15.365 1.00 94.62 153 GLY A CA 1
ATOM 1204 C C . GLY A 1 153 ? -8.521 4.300 16.485 1.00 94.62 153 GLY A C 1
ATOM 1205 O O . GLY A 1 153 ? -9.670 4.351 16.914 1.00 94.62 153 GLY A O 1
ATOM 1206 N N . ILE A 1 154 ? -7.601 3.495 17.018 1.00 96.56 154 ILE A N 1
ATOM 1207 C CA . ILE A 1 154 ? -7.850 2.602 18.157 1.00 96.56 154 ILE A CA 1
ATOM 1208 C C . ILE A 1 154 ? -8.199 3.409 19.411 1.00 96.56 154 ILE A C 1
ATOM 1210 O O . ILE A 1 154 ? -9.187 3.103 20.081 1.00 96.56 154 ILE A O 1
ATOM 1214 N N . ALA A 1 155 ? -7.424 4.456 19.704 1.00 96.94 155 ALA A N 1
ATOM 1215 C CA . ALA A 1 155 ? -7.608 5.299 20.881 1.00 96.94 155 ALA A CA 1
ATOM 1216 C C . ALA A 1 155 ? -8.973 6.001 20.908 1.00 96.94 155 ALA A C 1
ATOM 1218 O O . ALA A 1 155 ? -9.502 6.235 21.987 1.00 96.94 155 ALA A O 1
ATOM 1219 N N . VAL A 1 156 ? -9.557 6.311 19.748 1.00 94.81 156 VAL A N 1
ATOM 1220 C CA . VAL A 1 156 ? -10.889 6.930 19.646 1.00 94.81 156 VAL A CA 1
ATOM 1221 C C . VAL A 1 156 ? -11.996 5.879 19.522 1.00 94.81 156 VAL A C 1
ATOM 1223 O O . VAL A 1 156 ? -13.008 5.950 20.219 1.00 94.81 156 VAL A O 1
ATOM 1226 N N . THR A 1 157 ? -11.807 4.877 18.662 1.00 94.25 157 THR A N 1
ATOM 1227 C CA . THR A 1 157 ? -12.845 3.889 18.330 1.00 94.25 157 THR A CA 1
ATOM 1228 C C . THR A 1 157 ? -13.152 2.970 19.506 1.00 94.25 157 THR A C 1
ATOM 1230 O O . THR A 1 157 ? -14.320 2.674 19.742 1.00 94.25 157 THR A O 1
ATOM 1233 N N . ILE A 1 158 ? -12.144 2.534 20.274 1.00 95.94 158 ILE A N 1
ATOM 1234 C CA . ILE A 1 158 ? -12.377 1.633 21.411 1.00 95.94 158 ILE A CA 1
ATOM 1235 C C . ILE A 1 158 ? -13.221 2.318 22.499 1.00 95.94 158 ILE A C 1
ATOM 1237 O O . ILE A 1 158 ? -14.259 1.758 22.854 1.00 95.94 158 ILE A O 1
ATOM 1241 N N . PRO A 1 159 ? -12.870 3.514 23.018 1.00 95.12 159 PRO A N 1
ATOM 1242 C CA . PRO A 1 159 ? -13.698 4.183 24.018 1.00 95.12 159 PRO A CA 1
ATOM 1243 C C . PRO A 1 159 ? -15.106 4.497 23.520 1.00 95.12 159 PRO A C 1
ATOM 1245 O O . PRO A 1 159 ? -16.066 4.243 24.245 1.00 95.12 159 PRO A O 1
ATOM 1248 N N . LEU A 1 160 ? -15.253 4.993 22.285 1.00 92.88 160 LEU A N 1
ATOM 1249 C CA . LEU A 1 160 ? -16.575 5.255 21.707 1.00 92.88 160 LEU A CA 1
ATOM 1250 C C . LEU A 1 160 ? -17.403 3.973 21.580 1.00 92.88 160 LEU A C 1
ATOM 1252 O O . LEU A 1 160 ? -18.581 3.980 21.928 1.00 92.88 160 LEU A O 1
ATOM 1256 N N . GLY A 1 161 ? -16.785 2.867 21.160 1.00 93.19 161 GLY A N 1
ATO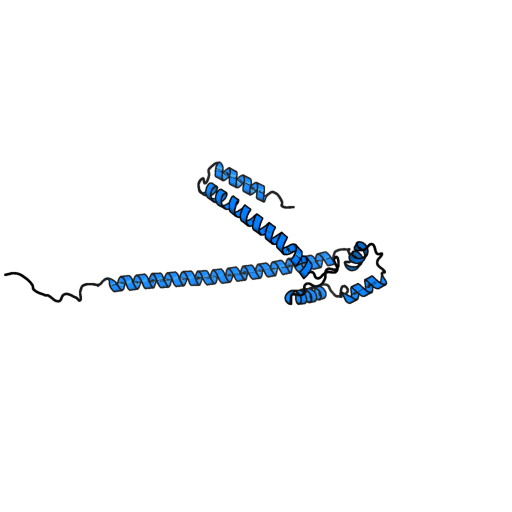M 1257 C CA . GLY A 1 161 ? -17.430 1.557 21.102 1.00 93.19 161 GLY A CA 1
ATOM 1258 C C . GLY A 1 161 ? -17.877 1.062 22.479 1.00 93.19 161 GLY A C 1
ATOM 1259 O O . GLY A 1 161 ? -18.998 0.583 22.622 1.00 93.19 161 GLY A O 1
ATOM 1260 N N . ILE A 1 162 ? -17.049 1.241 23.516 1.00 95.75 162 ILE A N 1
ATOM 1261 C CA . ILE A 1 162 ? -17.401 0.883 24.901 1.00 95.75 162 ILE A CA 1
ATOM 1262 C C . ILE A 1 162 ? -18.566 1.743 25.410 1.00 95.75 162 ILE A C 1
ATOM 1264 O O . ILE A 1 162 ? -19.490 1.219 26.030 1.00 95.75 162 ILE A O 1
ATOM 1268 N N . VAL A 1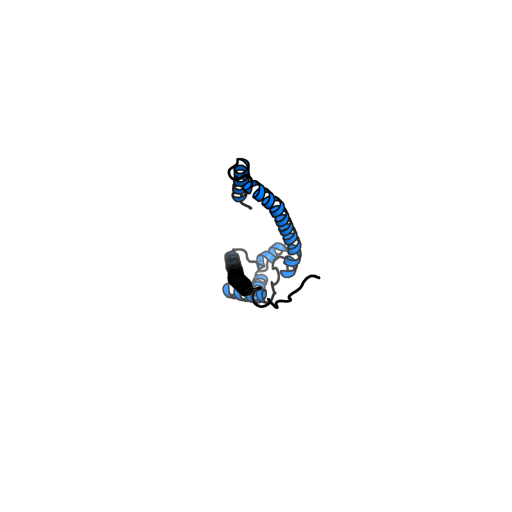 163 ? -18.549 3.055 25.154 1.00 94.69 163 VAL A N 1
ATOM 1269 C CA . VAL A 1 163 ? -19.620 3.977 25.570 1.00 94.69 163 VAL A CA 1
ATOM 1270 C C . VAL A 1 163 ? -20.933 3.651 24.853 1.00 94.69 163 VAL A C 1
ATOM 1272 O O . VAL A 1 163 ? -21.966 3.556 25.513 1.00 94.69 163 VAL A O 1
ATOM 1275 N N . SER A 1 164 ? -20.895 3.425 23.538 1.00 92.62 164 SER A N 1
ATOM 1276 C CA . SER A 1 164 ? -22.057 3.009 22.738 1.00 92.62 164 SER A CA 1
ATOM 1277 C C . SER A 1 164 ? -22.639 1.683 23.242 1.00 92.62 164 SER A C 1
ATOM 1279 O O . SER A 1 164 ? -23.844 1.598 23.468 1.00 92.62 164 SER A O 1
ATOM 1281 N N . ALA A 1 165 ? -21.793 0.690 23.541 1.00 92.06 165 ALA A N 1
ATOM 1282 C CA . ALA A 1 165 ? -22.235 -0.592 24.091 1.00 92.06 165 ALA A CA 1
ATOM 1283 C C . ALA A 1 165 ? -22.832 -0.466 25.504 1.00 92.06 165 ALA A C 1
ATOM 1285 O O . ALA A 1 165 ? -23.804 -1.141 25.832 1.00 92.06 165 ALA A O 1
ATOM 1286 N N . LYS A 1 166 ? -22.270 0.404 26.354 1.00 95.44 166 LYS A N 1
ATOM 1287 C CA . LYS A 1 166 ? -22.776 0.632 27.715 1.00 95.44 166 LYS A CA 1
ATOM 1288 C C . LYS A 1 166 ? -24.131 1.344 27.721 1.00 95.44 166 LYS A C 1
ATOM 1290 O O . LYS A 1 166 ? -24.977 1.022 28.549 1.00 95.44 166 LYS A O 1
ATOM 1295 N N . TYR A 1 167 ? -24.320 2.325 26.841 1.00 93.00 167 TYR A N 1
ATOM 1296 C CA . TYR A 1 167 ? -25.550 3.115 26.735 1.00 93.00 167 TYR A CA 1
ATOM 1297 C C . TYR A 1 167 ? -26.363 2.718 25.501 1.00 93.00 167 TYR A C 1
ATOM 1299 O O . TYR A 1 167 ? -26.854 3.583 24.770 1.00 93.00 167 TYR A O 1
ATOM 1307 N N . GLN A 1 168 ? -26.483 1.413 25.269 1.00 90.81 168 GLN A N 1
ATOM 1308 C CA . GLN A 1 168 ? -27.186 0.860 24.119 1.00 90.81 168 GLN A CA 1
ATOM 1309 C C . GLN A 1 168 ? -28.613 1.422 24.007 1.00 90.81 168 GLN A C 1
ATOM 1311 O O . GLN A 1 168 ? -29.303 1.591 25.014 1.00 90.81 168 GLN A O 1
ATOM 1316 N N . ASP A 1 169 ? -29.028 1.742 22.778 1.00 91.44 169 ASP A N 1
ATOM 1317 C CA . ASP A 1 169 ? -30.351 2.289 22.431 1.00 91.44 169 ASP A CA 1
ATOM 1318 C C . ASP A 1 169 ? -30.678 3.655 23.072 1.00 91.44 169 ASP A C 1
ATOM 1320 O O . ASP A 1 169 ? -31.787 4.174 22.942 1.00 91.44 169 ASP A O 1
ATOM 1324 N N . SER A 1 170 ? -29.697 4.303 23.705 1.00 94.06 170 SER A N 1
ATOM 1325 C CA . SER A 1 170 ? -29.822 5.682 24.181 1.00 94.06 170 SER A CA 1
ATOM 1326 C C . SER A 1 170 ? -29.526 6.701 23.076 1.00 94.06 170 SER A C 1
ATOM 1328 O O . SER A 1 170 ? -28.972 6.378 22.021 1.00 94.06 170 SER A O 1
ATOM 1330 N N . TRP A 1 171 ? -29.822 7.974 23.340 1.00 93.62 171 TRP A N 1
ATOM 1331 C CA . TRP A 1 171 ? -29.469 9.077 22.441 1.00 93.62 171 TRP A CA 1
ATOM 1332 C C . TRP A 1 171 ? -27.951 9.194 22.191 1.00 93.62 171 TRP A C 1
ATOM 1334 O O . TRP A 1 171 ? -27.550 9.640 21.118 1.00 93.62 171 TRP A O 1
ATOM 1344 N N . ILE A 1 172 ? -27.111 8.757 23.142 1.00 91.00 172 ILE A N 1
ATOM 1345 C CA . ILE A 1 172 ? -25.644 8.757 23.008 1.00 91.00 172 ILE A CA 1
ATOM 1346 C C . ILE A 1 172 ? -25.215 7.735 21.951 1.00 91.00 172 ILE A C 1
ATOM 1348 O O . ILE A 1 172 ? -24.438 8.063 21.057 1.00 91.00 172 ILE A O 1
ATOM 1352 N N . ASP A 1 173 ? -25.754 6.516 22.019 1.00 91.81 173 ASP A N 1
ATOM 1353 C CA . ASP A 1 173 ? -25.481 5.452 21.046 1.00 91.81 173 ASP A CA 1
ATOM 1354 C C . ASP A 1 173 ? -25.957 5.850 19.640 1.00 91.81 173 ASP A C 1
ATOM 1356 O O . ASP A 1 173 ? -25.194 5.778 18.677 1.00 91.81 173 ASP A O 1
ATOM 1360 N N . HIS A 1 174 ? -27.173 6.391 19.525 1.00 91.62 174 HIS A N 1
ATOM 1361 C CA . HIS A 1 174 ? -27.693 6.895 18.250 1.00 91.62 174 HIS A CA 1
ATOM 1362 C C . HIS A 1 174 ? -26.821 8.015 17.662 1.00 91.62 174 HIS A C 1
ATOM 1364 O O . HIS A 1 174 ? -26.554 8.008 16.460 1.00 91.62 174 HIS A O 1
ATOM 1370 N N . GLY A 1 175 ? -26.336 8.946 18.493 1.00 94.81 175 GLY A N 1
ATOM 1371 C CA . GLY A 1 175 ? -25.423 10.008 18.067 1.00 94.81 175 GLY A CA 1
ATOM 1372 C C . GLY A 1 175 ? -24.089 9.467 17.545 1.00 94.81 175 GLY A C 1
ATOM 1373 O O . GLY A 1 175 ? -23.657 9.854 16.460 1.00 94.81 175 GLY A O 1
ATOM 1374 N N . ILE A 1 176 ? -23.469 8.529 18.271 1.00 92.38 176 ILE A N 1
ATOM 1375 C CA . ILE A 1 176 ? -22.213 7.883 17.854 1.00 92.38 176 ILE A CA 1
ATOM 1376 C C . ILE A 1 176 ? -22.410 7.155 16.523 1.00 92.38 176 ILE A C 1
ATOM 1378 O O . ILE A 1 176 ? -21.644 7.385 15.588 1.00 92.38 176 ILE A O 1
ATOM 1382 N N . ARG A 1 177 ? -23.464 6.338 16.398 1.00 91.56 177 ARG A N 1
ATOM 1383 C CA . ARG A 1 177 ? -23.765 5.609 15.157 1.00 91.56 177 ARG A CA 1
ATOM 1384 C C . ARG A 1 177 ? -23.980 6.556 13.985 1.00 91.56 177 ARG A C 1
ATOM 1386 O O . ARG A 1 177 ? -23.431 6.310 12.917 1.00 91.56 177 ARG A O 1
ATOM 1393 N N . LEU A 1 178 ? -24.737 7.637 14.175 1.00 94.19 178 LEU A N 1
ATOM 1394 C CA . LEU A 1 178 ? -24.990 8.623 13.126 1.00 94.19 178 LEU A CA 1
ATOM 1395 C C . LEU A 1 178 ? -23.684 9.257 12.636 1.00 94.19 178 LEU A C 1
ATOM 1397 O O . LEU A 1 178 ? -23.454 9.313 11.430 1.00 94.19 178 LEU A O 1
ATOM 1401 N N . VAL A 1 179 ? -22.798 9.663 13.551 1.00 92.06 179 VAL A N 1
ATOM 1402 C CA . VAL A 1 179 ? -21.476 10.198 13.190 1.00 92.06 179 VAL A CA 1
ATOM 1403 C C . VAL A 1 179 ? -20.636 9.149 12.461 1.00 92.06 179 VAL A C 1
ATOM 1405 O O . VAL A 1 179 ? -20.037 9.468 11.438 1.00 92.06 179 VAL A O 1
ATOM 1408 N N . THR A 1 180 ? -20.619 7.894 12.923 1.00 90.94 180 THR A N 1
ATOM 1409 C CA . THR A 1 180 ? -19.908 6.802 12.239 1.00 90.94 180 THR A CA 1
ATOM 1410 C C . THR A 1 180 ? -20.445 6.572 10.827 1.00 90.94 180 THR A C 1
ATOM 1412 O O . THR A 1 180 ? -19.659 6.444 9.893 1.00 90.94 180 THR A O 1
ATOM 1415 N N . PHE A 1 181 ? -21.766 6.567 10.640 1.00 92.00 181 PHE A N 1
ATOM 1416 C CA . PHE A 1 181 ? -22.376 6.419 9.319 1.00 92.00 181 PHE A CA 1
ATOM 1417 C C . PHE A 1 181 ? -22.031 7.583 8.391 1.00 92.00 181 PHE A C 1
ATOM 1419 O O . PHE A 1 181 ? -21.675 7.345 7.240 1.00 92.00 181 PHE A O 1
ATOM 1426 N N . LEU A 1 182 ? -22.086 8.824 8.882 1.00 92.94 182 LEU A N 1
ATOM 1427 C CA . LEU A 1 182 ? -21.679 9.989 8.096 1.00 92.94 182 LEU A CA 1
ATOM 1428 C C . LEU A 1 182 ? -20.197 9.920 7.723 1.00 92.94 182 LEU A C 1
ATOM 1430 O O . LEU A 1 182 ? -19.855 10.148 6.568 1.00 92.94 182 LEU A O 1
ATOM 1434 N N . ALA A 1 183 ? -19.328 9.547 8.664 1.00 88.31 183 ALA A N 1
ATOM 1435 C CA . ALA A 1 183 ? -17.901 9.389 8.407 1.00 88.31 183 ALA A CA 1
ATOM 1436 C C . ALA A 1 183 ? -17.615 8.319 7.340 1.00 88.31 183 ALA A C 1
ATOM 1438 O O . ALA A 1 183 ? -16.738 8.518 6.508 1.00 88.31 183 ALA A O 1
ATOM 1439 N N . LEU A 1 184 ? -18.372 7.216 7.327 1.00 88.75 184 LEU A N 1
ATOM 1440 C CA . LEU A 1 184 ? -18.269 6.177 6.295 1.00 88.75 184 LEU A CA 1
ATOM 1441 C C . LEU A 1 184 ? -18.847 6.610 4.940 1.00 88.75 184 LEU A C 1
ATOM 1443 O O . LEU A 1 184 ? -18.438 6.084 3.908 1.00 88.75 184 LEU A O 1
ATOM 1447 N N . ALA A 1 185 ? -19.811 7.531 4.942 1.00 91.12 185 ALA A N 1
ATOM 1448 C CA . ALA A 1 185 ? -20.440 8.047 3.731 1.00 91.12 185 ALA A CA 1
ATOM 1449 C C . ALA A 1 185 ? -19.617 9.153 3.054 1.00 91.12 185 ALA A C 1
ATOM 1451 O O . ALA A 1 185 ? -19.786 9.374 1.854 1.00 91.12 185 ALA A O 1
ATOM 1452 N N . ILE A 1 186 ? -18.744 9.845 3.796 1.00 89.31 186 ILE A N 1
ATOM 1453 C CA . ILE A 1 186 ? -17.810 10.817 3.224 1.00 89.31 186 ILE A CA 1
ATOM 1454 C C . ILE A 1 186 ? -16.764 10.047 2.411 1.00 89.31 186 ILE A C 1
ATOM 1456 O O . ILE A 1 186 ? -16.025 9.233 2.969 1.00 89.31 186 ILE A O 1
ATOM 1460 N N . PRO A 1 187 ? -16.663 10.295 1.099 1.00 79.50 187 PRO A N 1
ATOM 1461 C CA . PRO A 1 187 ? -15.644 9.647 0.298 1.00 79.50 187 PRO A CA 1
ATOM 1462 C C . PRO A 1 187 ? -14.253 10.158 0.688 1.00 79.50 187 PRO A C 1
ATOM 1464 O O . PRO A 1 187 ? -14.033 11.364 0.792 1.00 79.50 187 PRO A O 1
ATOM 1467 N N . GLY A 1 188 ? -13.305 9.243 0.868 1.00 73.38 188 GLY A N 1
ATOM 1468 C CA . GLY A 1 188 ? -11.894 9.585 1.031 1.00 73.38 188 GLY A CA 1
ATOM 1469 C C . GLY A 1 188 ? -11.230 9.763 -0.330 1.00 73.38 188 GLY A C 1
ATOM 1470 O O . GLY A 1 188 ? -10.544 8.848 -0.780 1.00 73.38 188 GLY A O 1
ATOM 1471 N N . PHE A 1 189 ? -11.484 10.884 -1.003 1.00 61.47 189 PHE A N 1
ATOM 1472 C CA . PHE A 1 189 ? -10.755 11.300 -2.206 1.00 61.47 189 PHE A CA 1
ATOM 1473 C C . PHE A 1 189 ? -10.007 12.612 -1.984 1.00 61.47 189 PHE A C 1
ATOM 1475 O O . PHE A 1 189 ? -10.503 13.450 -1.197 1.00 61.47 189 PHE A O 1
#

Foldseek 3Di:
DDDDDPDPDPPPDPPPPVVVVVVVVVVVVVVVVVVVVVVVVVVVVVVVVVVVVVVVVVVVLVVVLVVVVVDPDDLLCVLCVLVVHHDDPVVSVVVCVVLVVVPPSVVNVVVCVVCVVVVQNDADSNPRGGPVVVCVVCVVVVCVVVVVCVVVCCVPVVVLVVVLVVQPPDPSVVVSVVVVVVVVVDDPD

pLDDT: mean 82.29, std 13.43, range [41.09, 97.81]

Radius of gyration: 33.68 Å; chains: 1; bounding box: 47×70×116 Å

Sequence (189 aa):
FGIQNFHNDNDSKYPHGYIYLSITLIEYKYSYFVIKKAGDVLYRLILQRLASILGILLVVTIGTFVLIKLSPIDPVSMKFNLVGATPDPVVVAQIREQLGLNDPWWQQYLRWLGQIVQGDFGESILYALPVATILGGALPNTLGLVSLALVMGIAVTIPLGIVSAKYQDSWIDHGIRLVTFLALAIPGF

Secondary structure (DSSP, 8-state):
----------SSS-TTHHHHHHHHHHHHHHHHHHHHHHHHHHHHHHHHHHHHHHHHHHHHHHHHHHHHHHSS--HHHHHHHHTTPPPPHHHHHHHHHHTTTTS-HHHHHHHHHHHHHTT---B-TTT-SBHHHHHHHHHHHHHHHHHHHHHHHHHHHHHHHHHHHHTTTSHHHHHHHHHHHHHHHS---